Protein 2RCI (pdb70)

Secondary structure (DSSP, 8-state):
--SEEEEES-GGGHHHHHHHHHHHGGGB-TTT--B-HHHHHHHHHH-TTEEEEEEEEEEEEEEEEEHHHHHHHHHHHHHHHH-S----HHHHHHHHHHHHHHHSSTGGGTT-TTEEEEEE-SS-EEEEEEEEEEE-SGGGTTEEEEEEEEEEEEESS-HHHHTT--TT-EEEEEEEEEEEEEEEE---

Radius of gyration: 16.28 Å; Cα contacts (8 Å, |Δi|>4): 386; chains: 1; bounding box: 43×30×39 Å

B-factor: mean 21.85, std 5.48, range [13.13, 79.17]

Solvent-accessible surface area: 8653 Å² total; per-residue (Å²): 112,32,3,30,58,34,83,58,29,76,110,124,38,75,72,1,0,83,101,0,3,94,50,0,47,41,1,20,50,114,160,75,56,25,2,64,32,124,96,0,57,112,24,6,130,64,26,88,116,38,32,66,50,17,67,28,68,102,57,28,6,105,82,88,9,58,0,30,75,0,12,65,74,0,56,90,38,0,102,87,8,0,45,45,116,7,117,20,84,103,1,19,105,34,0,45,60,8,0,29,42,0,0,7,84,0,75,95,17,37,132,73,91,48,10,24,50,88,66,80,40,90,106,64,0,11,1,12,1,0,0,1,1,1,0,9,17,137,45,5,47,87,85,0,0,0,1,0,0,1,0,50,2,36,0,80,28,54,40,107,115,0,18,133,15,70,69,152,59,67,9,116,0,72,0,71,1,29,0,0,0,1,19,7,35,34,51,154

Structure (mmCIF, N/CA/C/O backbone):
data_2RCI
#
_entry.id   2RCI
#
_cell.length_a   83.481
_cell.length_b   43.259
_cell.length_c   55.650
_cell.angle_alpha   90.00
_cell.angle_beta   112.44
_cell.angle_gamma   90.00
#
_symmetry.space_group_name_H-M   'C 1 2 1'
#
loop_
_entity.id
_entity.type
_entity.pdbx_description
1 polymer 'Type-2Ba cytolytic delta-endotoxin'
2 water water
#
loop_
_atom_site.group_PDB
_atom_site.id
_atom_site.type_symbol
_atom_site.label_atom_id
_atom_site.label_alt_id
_atom_site.label_comp_id
_atom_site.label_asym_id
_atom_site.label_entity_id
_atom_site.label_seq_id
_atom_site.pdbx_PDB_ins_code
_atom_site.Cartn_x
_atom_site.Cartn_y
_atom_site.Cartn_z
_atom_site.occupancy
_atom_site.B_iso_or_equiv
_atom_site.auth_seq_id
_atom_site.auth_comp_id
_atom_site.auth_asym_id
_atom_site.auth_atom_id
_atom_site.pdbx_PDB_model_num
ATOM 1 N N . THR A 1 8 ? 12.570 23.267 12.343 1.00 35.82 41 THR A N 1
ATOM 2 C CA . THR A 1 8 ? 13.375 24.380 12.942 1.00 35.30 41 THR A CA 1
ATOM 3 C C . THR A 1 8 ? 14.567 24.768 12.035 1.00 33.35 41 THR A C 1
ATOM 4 O O . THR A 1 8 ? 15.562 24.039 11.958 1.00 33.93 41 THR A O 1
ATOM 8 N N . ASN A 1 9 ? 14.488 25.905 11.351 1.00 30.05 42 ASN A N 1
ATOM 9 C CA . ASN A 1 9 ? 15.602 26.263 10.480 1.00 27.59 42 ASN A CA 1
ATOM 10 C C . ASN A 1 9 ? 16.560 27.308 11.086 1.00 25.31 42 ASN A C 1
ATOM 11 O O . ASN A 1 9 ? 17.436 27.828 10.398 1.00 24.94 42 ASN A O 1
ATOM 16 N N . PHE A 1 10 ? 16.377 27.600 12.371 1.00 22.79 43 PHE A N 1
ATOM 17 C CA . PHE A 1 10 ? 17.190 28.593 13.081 1.00 21.47 43 PHE A CA 1
ATOM 18 C C . PHE A 1 10 ? 17.996 27.876 14.160 1.00 20.55 43 PHE A C 1
ATOM 19 O O . PHE A 1 10 ? 17.524 26.887 14.718 1.00 20.55 43 PHE A O 1
ATOM 27 N N . ASN A 1 11 ? 19.193 28.386 14.458 1.00 19.29 44 ASN A N 1
ATOM 28 C CA . ASN A 1 11 ? 19.893 28.013 15.687 1.00 19.31 44 ASN A CA 1
ATOM 29 C C . ASN A 1 11 ? 19.250 28.865 16.787 1.00 19.23 44 ASN A C 1
ATOM 30 O O . ASN A 1 11 ? 19.440 30.075 16.838 1.00 19.38 44 ASN A O 1
ATOM 35 N N . GLU A 1 12 ? 18.456 28.225 17.634 1.00 20.25 45 GLU A N 1
ATOM 36 C CA . GLU A 1 12 ? 17.647 28.977 18.596 1.00 21.70 45 GLU A CA 1
ATOM 37 C C . GLU A 1 12 ? 18.401 29.188 19.893 1.00 22.49 45 GLU A C 1
ATOM 38 O O . GLU A 1 12 ? 18.960 28.246 20.474 1.00 22.23 45 GLU A O 1
ATOM 44 N N . ILE A 1 13 ? 18.404 30.430 20.369 1.00 22.49 46 ILE A N 1
ATOM 45 C CA . ILE A 1 13 ? 19.112 30.767 21.599 1.00 23.50 46 ILE A CA 1
ATOM 46 C C . ILE A 1 13 ? 18.140 31.540 22.501 1.00 23.13 46 ILE A C 1
ATOM 47 O O . ILE A 1 13 ? 17.742 32.679 22.197 1.00 22.37 46 ILE A O 1
ATOM 52 N N . PHE A 1 14 ? 17.750 30.894 23.595 1.00 22.21 47 PHE A N 1
ATOM 53 C CA . PHE A 1 14 ? 16.748 31.437 24.485 1.00 22.35 47 PHE A CA 1
ATOM 54 C C . PHE A 1 14 ? 17.526 32.073 25.624 1.00 22.41 47 PHE A C 1
ATOM 55 O O . PHE A 1 14 ? 18.383 31.419 26.252 1.00 23.75 47 PHE A O 1
ATOM 63 N N . TYR A 1 15 ? 17.316 33.363 25.826 1.00 19.93 48 TYR A N 1
ATOM 64 C CA . TYR A 1 15 ? 17.801 34.022 27.020 1.00 19.29 48 TYR A CA 1
ATOM 65 C C . TYR A 1 15 ? 16.573 34.641 27.695 1.00 18.89 48 TYR A C 1
ATOM 66 O O . TYR A 1 15 ? 16.325 35.839 27.602 1.00 19.00 48 TYR A O 1
ATOM 75 N N . VAL A 1 16 ? 15.782 33.785 28.351 1.00 18.91 49 VAL A N 1
ATOM 76 C CA . VAL A 1 16 ? 14.516 34.208 28.981 1.00 18.79 49 VAL A CA 1
ATOM 77 C C . VAL A 1 16 ? 14.338 33.472 30.322 1.00 19.99 49 VAL A C 1
ATOM 78 O O . VAL A 1 16 ? 14.926 32.396 30.530 1.00 20.53 49 VAL A O 1
ATOM 82 N N . GLU A 1 17 ? 13.531 34.043 31.215 1.00 21.08 50 GLU A N 1
ATOM 83 C CA . GLU A 1 17 ? 13.097 33.336 32.427 1.00 22.95 50 GLU A CA 1
ATOM 84 C C . GLU A 1 17 ? 12.175 32.170 32.050 1.00 23.01 50 GLU A C 1
ATOM 85 O O . GLU A 1 17 ? 11.428 32.262 31.091 1.00 22.36 50 GLU A O 1
ATOM 91 N N . PRO A 1 18 ? 12.215 31.062 32.823 1.00 24.03 51 PRO A N 1
ATOM 92 C CA . PRO A 1 18 ? 11.426 29.870 32.481 1.00 24.21 51 PRO A CA 1
ATOM 93 C C . PRO A 1 18 ? 9.928 30.162 32.331 1.00 24.14 51 PRO A C 1
ATOM 94 O O . PRO A 1 18 ? 9.276 29.560 31.488 1.00 24.22 51 PRO A O 1
ATOM 98 N N . GLN A 1 19 ? 9.409 31.094 33.132 1.00 24.23 52 GLN A N 1
ATOM 99 C CA . GLN A 1 19 ? 7.974 31.431 33.121 1.00 25.24 52 GLN A CA 1
ATOM 100 C C . GLN A 1 19 ? 7.534 32.061 31.802 1.00 25.18 52 GLN A C 1
ATOM 101 O O . GLN A 1 19 ? 6.327 32.131 31.501 1.00 24.58 52 GLN A O 1
ATOM 107 N N . TYR A 1 20 ? 8.518 32.508 31.015 1.00 23.61 53 TYR A N 1
ATOM 108 C CA . TYR A 1 20 ? 8.256 33.141 29.744 1.00 24.14 53 TYR A CA 1
ATOM 109 C C . TYR A 1 20 ? 8.671 32.284 28.556 1.00 23.90 53 TYR A C 1
ATOM 110 O O . TYR A 1 20 ? 8.574 32.749 27.427 1.00 23.96 53 TYR A O 1
ATOM 119 N N . ILE A 1 21 ? 9.113 31.046 28.811 1.00 24.07 54 ILE A N 1
ATOM 120 C CA . ILE A 1 21 ? 9.482 30.113 27.730 1.00 24.23 54 ILE A CA 1
ATOM 121 C C . ILE A 1 21 ? 8.333 29.896 26.719 1.00 23.63 54 ILE A C 1
ATOM 122 O O . ILE A 1 21 ? 8.580 29.811 25.511 1.00 22.93 54 ILE A O 1
ATOM 127 N N . ALA A 1 22 ? 7.091 29.807 27.211 1.00 22.93 55 ALA A N 1
ATOM 128 C CA . ALA A 1 22 ? 5.913 29.630 26.333 1.00 22.86 55 ALA A CA 1
ATOM 129 C C . ALA A 1 22 ? 5.895 30.692 25.225 1.00 21.53 55 ALA A C 1
ATOM 130 O O . ALA A 1 22 ? 5.749 30.375 24.048 1.00 22.49 55 ALA A O 1
ATOM 132 N N . GLN A 1 23 ? 6.020 31.955 25.624 1.00 20.64 56 GLN A N 1
ATOM 133 C CA . GLN A 1 23 ? 5.976 33.087 24.689 1.00 19.80 56 GLN A CA 1
ATOM 134 C C . GLN A 1 23 ? 7.127 33.029 23.678 1.00 19.51 56 GLN A C 1
ATOM 135 O O . GLN A 1 23 ? 6.949 33.262 22.474 1.00 18.30 56 GLN A O 1
ATOM 141 N N . ALA A 1 24 ? 8.317 32.724 24.179 1.00 20.16 57 ALA A N 1
ATOM 142 C CA . ALA A 1 24 ? 9.486 32.509 23.307 1.00 20.88 57 ALA A CA 1
ATOM 143 C C . ALA A 1 24 ? 9.265 31.409 22.256 1.00 20.98 57 ALA A C 1
ATOM 144 O O . ALA A 1 24 ? 9.617 31.575 21.090 1.00 21.29 57 ALA A O 1
ATOM 146 N N . ILE A 1 25 ? 8.659 30.295 22.669 1.00 19.56 58 ILE A N 1
ATOM 147 C CA . ILE A 1 25 ? 8.383 29.196 21.759 1.00 19.87 58 ILE A CA 1
ATOM 148 C C . ILE A 1 25 ? 7.394 29.647 20.687 1.00 19.15 58 ILE A C 1
ATOM 149 O O . ILE A 1 25 ? 7.593 29.362 19.500 1.00 18.49 58 ILE A O 1
ATOM 154 N N . ARG A 1 26 ? 6.342 30.353 21.112 1.00 19.83 59 ARG A N 1
ATOM 155 C CA . ARG A 1 26 ? 5.289 30.805 20.197 1.00 20.20 59 ARG A CA 1
ATOM 156 C C . ARG A 1 26 ? 5.909 31.695 19.103 1.00 20.28 59 ARG A C 1
ATOM 157 O O . ARG A 1 26 ? 5.705 31.466 17.892 1.00 19.86 59 ARG A O 1
ATOM 165 N N . LEU A 1 27 ? 6.689 32.685 19.554 1.00 19.96 60 LEU A N 1
ATOM 166 C CA . LEU A 1 27 ? 7.281 33.687 18.649 1.00 20.73 60 LEU A CA 1
ATOM 167 C C . LEU A 1 27 ? 8.347 33.094 17.725 1.00 20.87 60 LEU A C 1
ATOM 168 O O . LEU A 1 27 ? 8.414 33.435 16.562 1.00 21.42 60 LEU A O 1
ATOM 173 N N . THR A 1 28 ? 9.162 32.187 18.251 1.00 21.32 61 THR A N 1
ATOM 174 C CA . THR A 1 28 ? 10.126 31.438 17.446 1.00 22.06 61 THR A CA 1
ATOM 175 C C . THR A 1 28 ? 9.383 30.620 16.377 1.00 22.54 61 THR A C 1
ATOM 176 O O . THR A 1 28 ? 9.743 30.656 15.201 1.00 22.80 61 THR A O 1
ATOM 180 N N . ASN A 1 29 ? 8.321 29.909 16.779 1.00 23.04 62 ASN A N 1
ATOM 181 C CA . ASN A 1 29 ? 7.482 29.17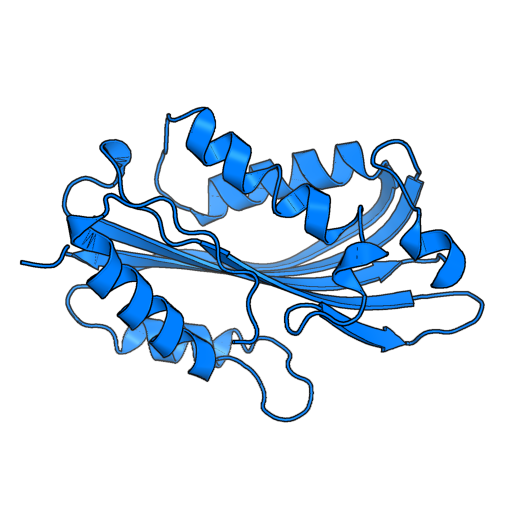9 15.814 1.00 23.58 62 ASN A CA 1
ATOM 182 C C . ASN A 1 29 ? 6.937 30.076 14.701 1.00 23.41 62 ASN A C 1
ATOM 183 O O . ASN A 1 29 ? 6.913 29.686 13.534 1.00 23.82 62 ASN A O 1
ATOM 188 N N . THR A 1 30 ? 6.515 31.278 15.079 1.00 23.45 63 THR A N 1
ATOM 189 C CA . THR A 1 30 ? 5.884 32.226 14.155 1.00 23.70 63 THR A CA 1
ATOM 190 C C . THR A 1 30 ? 6.867 32.647 13.054 1.00 22.65 63 THR A C 1
ATOM 191 O O . THR A 1 30 ? 6.501 32.728 11.881 1.00 22.16 63 THR A O 1
ATOM 195 N N . PHE A 1 31 ? 8.122 32.871 13.439 1.00 22.10 64 PHE A N 1
ATOM 196 C CA . PHE A 1 31 ? 9.157 33.234 12.471 1.00 22.82 64 PHE A CA 1
ATOM 197 C C . PHE A 1 31 ? 9.683 32.146 11.547 1.00 23.00 64 PHE A C 1
ATOM 198 O O . PHE A 1 31 ? 10.358 32.460 10.569 1.00 23.11 64 PHE A O 1
ATOM 206 N N . GLN A 1 32 ? 9.364 30.882 11.823 1.00 23.78 65 GLN A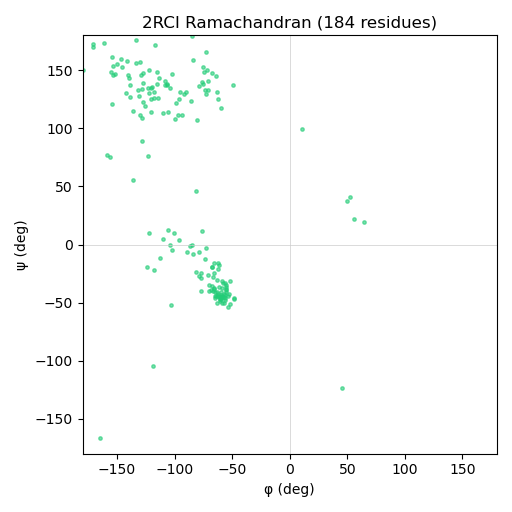 N 1
ATOM 207 C CA . GLN A 1 32 ? 9.590 29.810 10.832 1.00 24.35 65 GLN A CA 1
ATOM 208 C C . GLN A 1 32 ? 8.965 30.165 9.474 1.00 24.63 65 GLN A C 1
ATOM 209 O O . GLN A 1 32 ? 9.499 29.800 8.416 1.00 24.42 65 GLN A O 1
ATOM 215 N N . GLY A 1 33 ? 7.860 30.909 9.521 1.00 23.77 66 GLY A N 1
ATOM 216 C CA . GLY A 1 33 ? 7.144 31.367 8.322 1.00 24.31 66 GLY A CA 1
ATOM 217 C C . GLY A 1 33 ? 7.947 32.263 7.383 1.00 24.45 66 GLY A C 1
ATOM 218 O O . GLY A 1 33 ? 7.571 32.438 6.214 1.00 24.40 66 GLY A O 1
ATOM 219 N N . ALA A 1 34 ? 9.050 32.835 7.872 1.00 23.79 67 ALA A N 1
ATOM 220 C CA . ALA A 1 34 ? 9.923 33.658 7.007 1.00 23.79 67 ALA A CA 1
ATOM 221 C C . ALA A 1 34 ? 10.991 32.870 6.217 1.00 24.58 67 ALA A C 1
ATOM 222 O O . ALA A 1 34 ? 11.772 33.460 5.454 1.00 25.73 67 ALA A O 1
ATOM 224 N N . ILE A 1 35 ? 11.040 31.558 6.408 1.00 24.73 68 ILE A N 1
ATOM 225 C CA . ILE A 1 35 ? 12.011 30.689 5.706 1.00 25.77 68 ILE A CA 1
ATOM 226 C C . ILE A 1 35 ? 11.461 30.256 4.335 1.00 26.56 68 ILE A C 1
ATOM 227 O O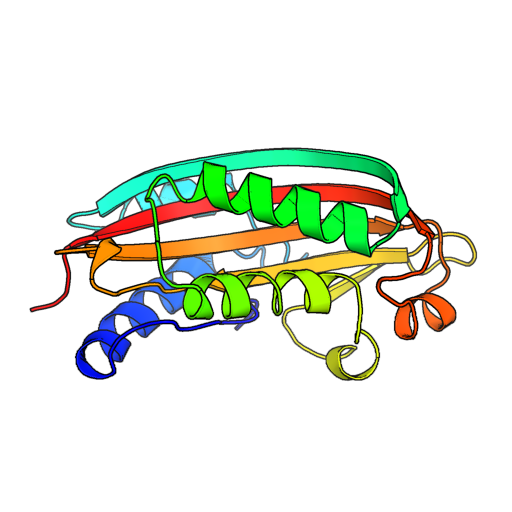 . ILE A 1 35 ? 10.356 29.708 4.260 1.00 25.89 68 ILE A O 1
ATOM 232 N N . ASP A 1 36 ? 12.206 30.532 3.257 1.00 27.78 69 ASP A N 1
ATOM 233 C CA . ASP A 1 36 ? 11.812 30.028 1.918 1.00 29.00 69 ASP A CA 1
ATOM 234 C C . ASP A 1 36 ? 11.835 28.496 1.915 1.00 29.70 69 ASP A C 1
ATOM 235 O O . ASP A 1 36 ? 12.822 27.882 2.344 1.00 29.18 69 ASP A O 1
ATOM 240 N N . PRO A 1 37 ? 10.754 27.859 1.416 1.00 30.70 70 PRO A N 1
ATOM 241 C CA . PRO A 1 37 ? 10.664 26.389 1.515 1.00 31.32 70 PRO A CA 1
ATOM 242 C C . PRO A 1 37 ? 11.699 25.641 0.668 1.00 31.17 70 PRO A C 1
ATOM 243 O O . PRO A 1 37 ? 11.984 24.457 0.938 1.00 32.37 70 PRO A O 1
ATOM 247 N N . LEU A 1 38 ? 12.275 26.314 -0.323 1.00 30.21 71 LEU A N 1
ATOM 248 C CA . LEU A 1 38 ? 13.200 25.652 -1.240 1.00 29.24 71 LEU A CA 1
ATOM 249 C C . LEU A 1 38 ? 14.667 25.962 -0.981 1.00 29.73 71 LEU A C 1
ATOM 250 O O . LEU A 1 38 ? 15.481 25.041 -0.909 1.00 30.06 71 LEU A O 1
ATOM 255 N N . THR A 1 39 ? 15.005 27.250 -0.909 1.00 28.86 72 THR A N 1
ATOM 256 C CA . THR A 1 39 ? 16.401 27.671 -0.694 1.00 28.80 72 THR A CA 1
ATOM 257 C C . THR A 1 39 ? 16.747 27.584 0.779 1.00 28.70 72 THR A C 1
ATOM 258 O O . THR A 1 39 ? 17.936 27.484 1.149 1.00 28.14 72 THR A O 1
ATOM 262 N N . LEU A 1 40 ? 15.697 27.653 1.610 1.00 28.33 73 LEU A N 1
ATOM 263 C CA . LEU A 1 40 ? 15.823 27.742 3.071 1.00 27.90 73 LEU A CA 1
ATOM 264 C C . LEU A 1 40 ? 16.496 29.027 3.499 1.00 27.56 73 LEU A C 1
ATOM 265 O O . LEU A 1 40 ? 17.003 29.126 4.619 1.00 27.39 73 LEU A O 1
ATOM 270 N N . ASN A 1 41 ? 16.508 30.015 2.607 1.00 27.42 74 ASN A N 1
ATOM 271 C CA . ASN A 1 41 ? 16.960 31.340 2.988 1.00 26.94 74 ASN A CA 1
ATOM 272 C C . ASN A 1 41 ? 15.888 31.995 3.876 1.00 26.40 74 ASN A C 1
ATOM 273 O O . ASN A 1 41 ? 14.750 31.522 3.957 1.00 24.85 74 ASN A O 1
ATOM 278 N N . PHE A 1 42 ? 16.289 33.074 4.546 1.00 25.08 75 PHE A N 1
ATOM 279 C CA . PHE A 1 42 ? 15.405 33.909 5.351 1.00 24.25 75 PHE A CA 1
ATOM 280 C C . PHE A 1 42 ? 14.888 35.020 4.453 1.00 23.76 75 PHE A C 1
ATOM 281 O O . PHE A 1 42 ? 15.666 35.668 3.728 1.00 24.64 75 PHE A O 1
ATOM 289 N N . ASN A 1 43 ? 13.573 35.204 4.448 1.00 23.40 76 ASN A N 1
ATOM 290 C CA . ASN A 1 43 ? 12.947 36.235 3.647 1.00 22.61 76 ASN A CA 1
ATOM 291 C C . ASN A 1 43 ? 12.621 37.449 4.527 1.00 21.71 76 ASN A C 1
ATOM 292 O O . ASN A 1 43 ? 11.724 37.397 5.386 1.00 21.55 76 ASN A O 1
ATOM 297 N N . PHE A 1 44 ? 13.374 38.521 4.327 1.00 21.45 77 PHE A N 1
ATOM 298 C CA . PHE A 1 44 ? 13.225 39.772 5.105 1.00 20.90 77 PHE A CA 1
ATOM 299 C C . PHE A 1 44 ? 11.823 40.370 4.995 1.00 20.62 77 PHE A C 1
ATOM 300 O O . PHE A 1 44 ? 11.211 40.801 6.002 1.00 19.14 77 PHE A O 1
ATOM 308 N N . GLU A 1 45 ? 11.316 40.413 3.761 1.00 20.08 78 GLU A N 1
ATOM 309 C CA . GLU A 1 45 ? 10.009 40.993 3.501 1.00 20.97 78 GLU A CA 1
ATOM 310 C C . GLU A 1 45 ? 8.959 40.205 4.278 1.00 19.99 78 GLU A C 1
ATOM 311 O O . GLU A 1 45 ? 8.097 40.783 4.919 1.00 20.34 78 GLU A O 1
ATOM 317 N N . LYS A 1 46 ? 9.040 38.878 4.197 1.00 20.68 79 LYS A N 1
ATOM 318 C CA . LYS A 1 46 ? 8.092 38.026 4.934 1.00 21.45 79 LYS A CA 1
ATOM 319 C C . LYS A 1 46 ? 8.235 38.169 6.453 1.00 20.49 79 LYS A C 1
ATOM 320 O O . LYS A 1 46 ? 7.229 38.188 7.186 1.00 21.12 79 LYS A O 1
ATOM 326 N N . ALA A 1 47 ? 9.476 38.241 6.936 1.00 19.57 80 ALA A N 1
ATOM 327 C CA . ALA A 1 47 ? 9.706 38.448 8.368 1.00 18.77 80 ALA A CA 1
ATOM 328 C C . ALA A 1 47 ? 9.077 39.760 8.839 1.00 18.90 80 ALA A C 1
ATOM 329 O O . ALA A 1 47 ? 8.459 39.816 9.891 1.00 18.15 80 ALA A O 1
ATOM 331 N N . LEU A 1 48 ? 9.199 40.817 8.037 1.00 19.74 81 LEU A N 1
ATOM 332 C CA . LEU A 1 48 ? 8.523 42.068 8.355 1.00 19.91 81 LEU A CA 1
ATOM 333 C C . LEU A 1 48 ? 6.991 41.971 8.301 1.00 20.51 81 LEU A C 1
ATOM 334 O O . LEU A 1 48 ? 6.306 42.566 9.119 1.00 20.67 81 LEU A O 1
ATOM 339 N N . GLN A 1 49 ? 6.456 41.220 7.349 1.00 21.97 82 GLN A N 1
ATOM 340 C CA . GLN A 1 49 ? 4.999 40.983 7.321 1.00 23.67 82 GLN A CA 1
ATOM 341 C C . GLN A 1 49 ? 4.567 40.287 8.620 1.00 22.79 82 GLN A C 1
ATOM 342 O O . GLN A 1 49 ? 3.586 40.672 9.250 1.00 23.04 82 GLN A O 1
ATOM 348 N N . ILE A 1 50 ? 5.322 39.276 9.025 1.00 22.06 83 ILE A N 1
ATOM 349 C CA . ILE A 1 50 ? 5.021 38.525 10.247 1.00 22.25 83 ILE A CA 1
ATOM 350 C C . ILE A 1 50 ? 5.061 39.444 11.484 1.00 22.74 83 ILE A C 1
ATOM 351 O O . ILE A 1 50 ? 4.120 39.459 12.284 1.00 23.20 83 ILE A O 1
ATOM 356 N N . ALA A 1 51 ? 6.131 40.226 11.607 1.00 22.53 84 ALA A N 1
ATOM 357 C CA . ALA A 1 51 ? 6.256 41.218 12.671 1.00 23.70 84 ALA A CA 1
ATOM 358 C C . ALA A 1 51 ? 5.043 42.171 12.707 1.00 23.97 84 ALA A C 1
ATOM 359 O O . ALA A 1 51 ? 4.489 42.432 13.779 1.00 24.05 84 ALA A O 1
ATOM 361 N N . ASN A 1 52 ? 4.617 42.639 11.531 1.00 23.93 85 ASN A N 1
ATOM 362 C CA . ASN A 1 52 ? 3.445 43.505 11.387 1.00 23.67 85 ASN A CA 1
ATOM 363 C C . ASN A 1 52 ? 2.159 42.882 11.904 1.00 24.53 85 ASN A C 1
ATOM 364 O O . ASN A 1 52 ? 1.243 43.603 12.351 1.00 25.49 85 ASN A O 1
ATOM 369 N N . GLY A 1 53 ? 2.056 41.560 11.813 1.00 23.36 86 GLY A N 1
ATOM 370 C CA . GLY A 1 53 ? 0.829 40.882 12.241 1.00 23.08 86 GLY A CA 1
ATOM 371 C C . GLY A 1 53 ? 0.771 40.588 13.726 1.00 22.97 86 GLY A C 1
ATOM 372 O O . GLY A 1 53 ? -0.278 40.148 14.236 1.00 22.84 86 GLY A O 1
ATOM 373 N N . LEU A 1 54 ? 1.874 40.809 14.439 1.00 22.09 87 LEU A N 1
ATOM 374 C CA . LEU A 1 54 ? 1.910 40.410 15.848 1.00 22.51 87 LEU A CA 1
ATOM 375 C C . LEU A 1 54 ? 1.180 41.402 16.742 1.00 22.26 87 LEU A C 1
ATOM 376 O O . LEU A 1 54 ? 1.363 42.611 16.582 1.00 20.99 87 LEU A O 1
ATOM 381 N N . PRO A 1 55 ? 0.363 40.896 17.697 1.00 22.14 88 PRO A N 1
ATOM 382 C CA . PRO A 1 55 ? -0.315 41.811 18.617 1.00 22.09 88 PRO A CA 1
ATOM 383 C C . PRO A 1 55 ? 0.637 42.444 19.629 1.00 22.13 88 PRO A C 1
ATOM 384 O O . PRO A 1 55 ? 1.654 41.823 20.002 1.00 21.70 88 PRO A O 1
ATOM 388 N N . ASN A 1 56 ? 0.317 43.659 20.076 1.00 21.29 89 ASN A N 1
ATOM 389 C CA . ASN A 1 56 ? 1.076 44.300 21.159 1.00 21.78 89 ASN A CA 1
ATOM 390 C C . ASN A 1 56 ? 2.591 44.309 20.881 1.00 21.17 89 ASN A C 1
ATOM 391 O O . ASN A 1 56 ? 3.386 44.038 21.772 1.00 20.16 89 ASN A O 1
ATOM 396 N N . ALA A 1 57 ? 2.966 44.580 19.636 1.00 20.58 90 ALA A N 1
ATOM 397 C CA . ALA A 1 57 ? 4.345 44.397 19.218 1.00 21.15 90 ALA A CA 1
ATOM 398 C C . ALA A 1 57 ? 4.857 45.592 18.424 1.00 21.61 90 ALA A C 1
ATOM 399 O O . ALA A 1 57 ? 4.063 46.336 17.835 1.00 22.67 90 ALA A O 1
ATOM 401 N N . GLY A 1 58 ? 6.174 45.776 18.409 1.00 20.55 91 GLY A N 1
ATOM 402 C CA . GLY A 1 58 ? 6.784 46.797 17.558 1.00 20.17 91 GLY A CA 1
ATOM 403 C C . GLY A 1 58 ? 8.182 46.385 17.138 1.00 19.68 91 GLY A C 1
ATOM 404 O O . GLY A 1 58 ? 8.861 45.637 17.856 1.00 19.45 91 GLY A O 1
ATOM 405 N N . VAL A 1 59 ? 8.635 46.933 16.014 1.00 18.11 92 VAL A N 1
ATOM 406 C CA . VAL A 1 59 ? 9.965 46.621 15.507 1.00 17.28 92 VAL A CA 1
ATOM 407 C C . VAL A 1 59 ? 10.922 47.709 15.984 1.00 17.79 92 VAL A C 1
ATOM 408 O O . VAL A 1 59 ? 10.692 48.899 15.742 1.00 17.27 92 VAL A O 1
ATOM 412 N N . THR A 1 60 ? 11.989 47.296 16.656 1.00 17.32 93 THR A N 1
ATOM 413 C CA . THR A 1 60 ? 12.977 48.226 17.224 1.00 18.05 93 THR A CA 1
ATOM 414 C C . THR A 1 60 ? 14.289 48.356 16.425 1.00 19.09 93 THR A C 1
ATOM 415 O O . THR A 1 60 ? 15.192 49.146 16.789 1.00 19.42 93 THR A O 1
ATOM 419 N N . GLY A 1 61 ? 14.416 47.557 15.376 1.00 18.48 94 GLY A N 1
ATOM 420 C CA . GLY A 1 61 ? 15.598 47.624 14.535 1.00 18.22 94 GLY A CA 1
ATOM 421 C C . GLY A 1 61 ? 15.538 46.644 13.387 1.00 18.18 94 GLY A C 1
ATOM 422 O O . GLY A 1 61 ? 14.917 45.582 13.497 1.00 18.31 94 GLY A O 1
ATOM 423 N N . THR A 1 62 ? 16.185 47.002 12.274 1.00 18.31 95 THR A N 1
ATOM 424 C CA . THR A 1 62 ? 16.279 46.113 11.131 1.00 18.47 95 THR A CA 1
ATOM 425 C C . THR A 1 62 ? 17.610 46.342 10.435 1.00 19.20 95 THR A C 1
ATOM 426 O O . THR A 1 62 ? 18.246 47.396 10.607 1.00 19.15 95 THR A O 1
ATOM 430 N N . ILE A 1 63 ? 18.010 45.337 9.659 1.00 18.70 96 ILE A N 1
ATOM 431 C CA . ILE A 1 63 ? 19.111 45.454 8.700 1.00 19.05 96 ILE A CA 1
ATOM 432 C C . ILE A 1 63 ? 18.860 44.476 7.552 1.00 18.20 96 ILE A C 1
ATOM 433 O O . ILE A 1 63 ? 18.312 43.400 7.742 1.00 19.03 96 ILE A O 1
ATOM 438 N N . ASN A 1 64 ? 19.274 44.865 6.348 1.00 18.10 97 ASN A N 1
ATOM 439 C CA . ASN A 1 64 ? 19.097 44.036 5.171 1.00 18.28 97 ASN A CA 1
ATOM 440 C C . ASN A 1 64 ? 20.115 44.523 4.156 1.00 18.65 97 ASN A C 1
ATOM 441 O O . ASN A 1 64 ? 19.776 45.248 3.220 1.00 18.30 97 ASN A O 1
ATOM 446 N N . GLN A 1 65 ? 21.370 44.126 4.358 1.00 19.13 98 GLN A N 1
ATOM 447 C CA . GLN A 1 65 ? 22.449 44.564 3.475 1.00 19.14 98 GLN A CA 1
ATOM 448 C C . GLN A 1 65 ? 23.732 43.819 3.755 1.00 19.46 98 GLN A C 1
ATOM 449 O O . GLN A 1 65 ? 23.867 43.141 4.776 1.00 18.10 98 GLN A O 1
ATOM 455 N N . SER A 1 66 ? 24.704 44.009 2.860 1.00 19.01 99 SER A N 1
ATOM 456 C CA . SER A 1 66 ? 26.038 43.455 3.070 1.00 18.65 99 SER A CA 1
ATOM 457 C C . SER A 1 66 ? 26.739 44.205 4.202 1.00 18.53 99 SER A C 1
ATOM 458 O O . SER A 1 66 ? 26.623 45.431 4.332 1.00 17.84 99 SER A O 1
ATOM 461 N N . VAL A 1 67 ? 27.463 43.458 5.031 1.00 18.29 100 VAL A N 1
ATOM 462 C CA . VAL A 1 67 ? 28.079 44.038 6.207 1.00 18.20 100 VAL A CA 1
ATOM 463 C C . VAL A 1 67 ? 29.577 43.802 6.245 1.00 18.87 100 VAL A C 1
ATOM 464 O O . VAL A 1 67 ? 30.300 44.511 6.946 1.00 18.78 100 VAL A O 1
ATOM 468 N N . ILE A 1 68 ? 30.039 42.812 5.482 1.00 19.02 101 ILE A N 1
ATOM 469 C CA . ILE A 1 68 ? 31.477 42.580 5.295 1.00 19.79 101 ILE A CA 1
ATOM 470 C C . ILE A 1 68 ? 31.713 42.245 3.833 1.00 20.85 101 ILE A C 1
ATOM 471 O O . ILE A 1 68 ? 30.960 41.448 3.254 1.00 20.39 101 ILE A O 1
ATOM 476 N N . HIS A 1 69 ? 32.771 42.818 3.261 1.00 21.55 102 HIS A N 1
ATOM 477 C CA . HIS A 1 69 ? 33.218 42.435 1.920 1.00 22.42 102 HIS A CA 1
ATOM 478 C C . HIS A 1 69 ? 34.681 42.752 1.747 1.00 21.89 102 HIS A C 1
ATOM 479 O O . HIS A 1 69 ? 35.050 43.749 1.087 1.00 21.15 102 HIS A O 1
ATOM 486 N N . GLN A 1 70 ? 35.517 41.915 2.362 1.00 19.94 103 GLN A N 1
ATOM 487 C CA . GLN A 1 70 ? 36.955 42.141 2.361 1.00 20.64 103 GLN A CA 1
ATOM 488 C C . GLN A 1 70 ? 37.698 40.955 2.926 1.00 20.11 103 GLN A C 1
ATOM 489 O O . GLN A 1 70 ? 37.094 40.025 3.468 1.00 18.31 103 GLN A O 1
ATOM 495 N N . THR A 1 71 ? 39.027 41.022 2.818 1.00 19.40 104 THR A N 1
ATOM 496 C CA . THR A 1 71 ? 39.912 40.169 3.597 1.00 19.17 104 THR A CA 1
ATOM 497 C C . THR A 1 71 ? 39.859 40.685 5.034 1.00 18.60 104 THR A C 1
ATOM 498 O O . THR A 1 71 ? 39.955 41.902 5.302 1.00 17.72 104 THR A O 1
ATOM 502 N N . ILE A 1 72 ? 39.630 39.751 5.951 1.00 17.90 105 ILE A N 1
ATOM 503 C CA . ILE A 1 72 ? 39.440 40.100 7.361 1.00 17.94 105 ILE A CA 1
ATOM 504 C C . ILE A 1 72 ? 39.794 38.912 8.230 1.00 16.88 105 ILE A C 1
ATOM 505 O O . ILE A 1 72 ? 39.590 37.745 7.834 1.00 16.71 105 ILE A O 1
ATOM 510 N N . GLU A 1 73 ? 40.303 39.203 9.433 1.00 16.94 106 GLU A N 1
ATOM 511 C CA . GLU A 1 73 ? 40.472 38.148 10.400 1.00 15.72 106 GLU A CA 1
ATOM 512 C C . GLU A 1 73 ? 39.112 37.830 10.981 1.00 15.74 106 GLU A C 1
ATOM 513 O O . GLU A 1 73 ? 38.306 38.742 11.252 1.00 14.76 106 GLU A O 1
ATOM 519 N N . VAL A 1 74 ? 38.878 36.537 11.180 1.00 15.82 107 VAL A N 1
ATOM 520 C CA . VAL A 1 74 ? 37.573 36.059 11.641 1.00 15.72 107 VAL A CA 1
ATOM 521 C C . VAL A 1 74 ? 37.201 36.762 12.968 1.00 15.28 107 VAL A C 1
ATOM 522 O O . VAL A 1 74 ? 36.084 37.233 13.117 1.00 14.80 107 VAL A O 1
ATOM 526 N N . SER A 1 75 ? 38.124 36.816 13.939 1.00 14.84 108 SER A N 1
ATOM 527 C CA . SER A 1 75 ? 37.834 37.545 15.199 1.00 14.62 108 SER A CA 1
ATOM 528 C C . SER A 1 75 ? 37.361 38.991 15.016 1.00 14.57 108 SER A C 1
ATOM 529 O O . SER A 1 75 ? 36.443 39.442 15.691 1.00 13.80 108 SER A O 1
ATOM 532 N N . VAL A 1 76 ? 38.002 39.720 14.102 1.00 14.25 109 VAL A N 1
ATOM 533 C CA . VAL A 1 76 ? 37.666 41.132 13.826 1.00 14.75 109 VAL A CA 1
ATOM 534 C C . VAL A 1 76 ? 36.262 41.215 13.211 1.00 14.60 109 VAL A C 1
ATOM 535 O O . VAL A 1 76 ? 35.461 42.096 13.549 1.00 13.72 109 VAL A O 1
ATOM 539 N N . MET A 1 77 ? 35.963 40.266 12.329 1.00 15.05 110 MET A N 1
ATOM 540 C CA . MET A 1 77 ? 34.626 40.166 11.741 1.00 15.39 110 MET A CA 1
ATOM 541 C C . MET A 1 77 ? 33.548 39.938 12.802 1.00 15.27 110 MET A C 1
ATOM 542 O O . MET A 1 77 ? 32.496 40.590 12.786 1.00 15.03 110 MET A O 1
ATOM 547 N N . ILE A 1 78 ? 33.828 39.017 13.720 1.00 15.18 111 ILE A N 1
ATOM 548 C CA . ILE A 1 78 ? 32.913 38.690 14.830 1.00 15.33 111 ILE A CA 1
ATOM 549 C C . ILE A 1 78 ? 32.647 39.930 15.685 1.00 14.73 111 ILE A C 1
ATOM 550 O O . ILE A 1 78 ? 31.491 40.182 16.059 1.00 13.96 111 ILE A O 1
ATOM 555 N N . SER A 1 79 ? 33.710 40.671 16.016 1.00 15.42 112 SER A N 1
ATOM 556 C CA . SER A 1 79 ? 33.588 41.929 16.792 1.00 15.37 112 SER A CA 1
ATOM 557 C C . SER A 1 79 ? 32.713 42.966 16.074 1.00 16.13 112 SER A C 1
ATOM 558 O O . SER A 1 79 ? 31.864 43.616 16.708 1.00 14.38 112 SER A O 1
ATOM 561 N N . GLN A 1 80 ? 32.956 43.132 14.769 1.00 15.74 113 GLN A N 1
ATOM 562 C CA . GLN A 1 80 ? 32.126 44.006 13.945 1.00 16.61 113 GLN A CA 1
ATOM 563 C C . GLN A 1 80 ? 30.658 43.600 13.975 1.00 15.91 113 GLN A C 1
ATOM 564 O O . GLN A 1 80 ? 29.788 44.456 14.163 1.00 14.99 113 GLN A O 1
ATOM 570 N N . ILE A 1 81 ? 30.387 42.306 13.840 1.00 15.15 114 ILE A N 1
ATOM 571 C CA . ILE A 1 81 ? 28.977 41.838 13.800 1.00 15.55 114 ILE A CA 1
ATOM 572 C C . ILE A 1 81 ? 28.313 41.990 15.179 1.00 15.98 114 ILE A C 1
ATOM 573 O O . ILE A 1 81 ? 27.146 42.337 15.259 1.00 15.69 114 ILE A O 1
ATOM 578 N N . LYS A 1 82 ? 29.078 41.795 16.260 1.00 15.61 115 LYS A N 1
ATOM 579 C CA . LYS A 1 82 ? 28.554 42.080 17.605 1.00 16.46 115 LYS A CA 1
ATOM 580 C C . LYS A 1 82 ? 28.067 43.531 17.704 1.00 15.79 115 LYS A C 1
ATOM 581 O O . LYS A 1 82 ? 27.000 43.810 18.244 1.00 15.53 115 LYS A O 1
ATOM 587 N N . GLU A 1 83 ? 28.848 44.456 17.166 1.00 15.26 116 GLU A N 1
ATOM 588 C CA . GLU A 1 83 ? 28.465 45.861 17.221 1.00 16.95 116 GLU A CA 1
ATOM 589 C C . GLU A 1 83 ? 27.227 46.125 16.362 1.00 16.67 116 GLU A C 1
ATOM 590 O O . GLU A 1 83 ? 26.369 46.925 16.738 1.00 17.04 116 GLU A O 1
ATOM 596 N N . ILE A 1 84 ? 27.127 45.425 15.236 1.00 16.17 117 ILE A N 1
ATOM 597 C CA . ILE A 1 84 ? 25.940 45.594 14.381 1.00 16.76 117 ILE A CA 1
ATOM 598 C C . ILE A 1 84 ? 24.690 45.092 15.135 1.00 16.67 117 ILE A C 1
ATOM 599 O O . ILE A 1 84 ? 23.653 45.772 15.155 1.00 17.53 117 ILE A O 1
ATOM 604 N N . ILE A 1 85 ? 24.817 43.932 15.776 1.00 16.30 118 ILE A N 1
ATOM 605 C CA . ILE A 1 85 ? 23.726 43.383 16.588 1.00 15.91 118 ILE A CA 1
ATOM 606 C C . ILE A 1 85 ? 23.325 44.343 17.713 1.00 17.22 118 ILE A C 1
ATOM 607 O O . ILE A 1 85 ? 22.130 44.566 17.947 1.00 16.61 118 ILE A O 1
ATOM 612 N N . ARG A 1 86 ? 24.312 44.917 18.412 1.00 17.62 119 ARG A N 1
ATOM 613 C CA . ARG A 1 86 ? 24.035 45.984 19.389 1.00 19.39 119 ARG A CA 1
ATOM 614 C C . ARG A 1 86 ? 23.104 47.081 18.796 1.00 19.76 119 ARG A C 1
ATOM 615 O O . ARG A 1 86 ? 22.090 47.459 19.411 1.00 19.00 119 ARG A O 1
ATOM 623 N N . SER A 1 87 ? 23.420 47.532 17.583 1.00 19.87 120 SER A N 1
ATOM 624 C CA . SER A 1 87 ? 22.605 48.545 16.901 1.00 21.23 120 SER A CA 1
ATOM 625 C C . SER A 1 87 ? 21.203 48.036 16.561 1.00 20.48 120 SER A C 1
ATOM 626 O O . SER A 1 87 ? 20.204 48.723 16.826 1.00 20.46 120 SER A O 1
ATOM 629 N N . VAL A 1 88 ? 21.122 46.826 16.020 1.00 18.61 121 VAL A N 1
ATOM 630 C CA . VAL A 1 88 ? 19.856 46.304 15.489 1.00 19.02 121 VAL A CA 1
ATOM 631 C C . VAL A 1 88 ? 18.864 45.982 16.614 1.00 18.22 121 VAL A C 1
ATOM 632 O O . VAL A 1 88 ? 17.655 45.999 16.412 1.00 18.34 121 VAL A O 1
ATOM 636 N N . LEU A 1 89 ? 19.397 45.682 17.799 1.00 18.65 122 LEU A N 1
ATOM 637 C CA . LEU A 1 89 ? 18.589 45.329 18.951 1.00 19.68 122 LEU A CA 1
ATOM 638 C C . LEU A 1 89 ? 17.659 46.465 19.349 1.00 20.56 122 LEU A C 1
ATOM 639 O O . LEU A 1 89 ? 16.514 46.220 19.750 1.00 19.91 122 LEU A O 1
ATOM 644 N N . GLY A 1 90 ? 18.154 47.701 19.215 1.00 22.22 123 GLY A N 1
ATOM 645 C CA . GLY A 1 90 ? 17.400 48.913 19.597 1.00 24.13 123 GLY A CA 1
ATOM 646 C C . GLY A 1 90 ? 16.921 48.933 21.043 1.00 25.37 123 GLY A C 1
ATOM 647 O O . GLY A 1 90 ? 15.945 49.617 21.370 1.00 27.67 123 GLY A O 1
ATOM 648 N N . LEU A 1 91 ? 17.585 48.140 21.883 1.00 25.54 124 LEU A N 1
ATOM 649 C CA . LEU A 1 91 ? 17.377 48.030 23.320 1.00 24.03 124 LEU A CA 1
ATOM 650 C C . LEU A 1 91 ? 18.788 47.912 23.852 1.00 23.12 124 LEU A C 1
ATOM 651 O O . LEU A 1 91 ? 19.629 47.305 23.201 1.00 22.77 124 LEU A O 1
ATOM 656 N N . VAL A 1 92 ? 19.037 48.461 25.032 1.00 21.61 125 VAL A N 1
ATOM 657 C CA . VAL A 1 92 ? 20.337 48.290 25.711 1.00 21.38 125 VAL A CA 1
ATOM 658 C C . VAL A 1 92 ? 20.249 47.158 26.739 1.00 20.94 125 VAL A C 1
ATOM 659 O O . VAL A 1 92 ? 19.535 47.274 27.755 1.00 20.21 125 VAL A O 1
ATOM 663 N N . ILE A 1 93 ? 20.952 46.059 26.463 1.00 19.18 126 ILE A N 1
ATOM 664 C CA . ILE A 1 93 ? 21.011 44.939 27.397 1.00 19.30 126 ILE A CA 1
ATOM 665 C C . ILE A 1 93 ? 22.395 44.967 28.058 1.00 18.73 126 ILE A C 1
ATOM 666 O O . ILE A 1 93 ? 23.422 44.780 27.392 1.00 18.54 126 ILE A O 1
ATOM 671 N N . ASN A 1 94 ? 22.401 45.222 29.355 1.00 17.69 127 ASN A N 1
ATOM 672 C CA . ASN A 1 94 ? 23.629 45.389 30.139 1.00 18.76 127 ASN A CA 1
ATOM 673 C C . ASN A 1 94 ? 24.340 44.061 30.472 1.00 18.18 127 ASN A C 1
ATOM 674 O O . ASN A 1 94 ? 25.561 44.052 30.678 1.00 18.88 127 ASN A O 1
ATOM 679 N N . SER A 1 95 ? 23.589 42.951 30.485 1.00 16.64 128 SER A N 1
ATOM 680 C CA . SER A 1 95 ? 24.082 41.631 30.898 1.00 16.67 128 SER A CA 1
ATOM 681 C C . SER A 1 95 ? 25.263 41.102 30.072 1.00 16.06 128 SER A C 1
ATOM 682 O O . SER A 1 95 ? 25.168 40.907 28.869 1.00 15.19 128 SER A O 1
ATOM 685 N N . ALA A 1 96 ? 26.387 40.917 30.755 1.00 15.72 129 ALA A N 1
ATOM 686 C CA . ALA A 1 96 ? 27.573 40.277 30.164 1.00 14.75 129 ALA A CA 1
ATOM 687 C C . ALA A 1 96 ? 27.258 38.869 29.665 1.00 14.77 129 ALA A C 1
ATOM 688 O O . ALA A 1 96 ? 27.755 38.438 28.625 1.00 14.61 129 ALA A O 1
ATOM 690 N N . ASN A 1 97 ? 26.412 38.144 30.394 1.00 14.60 130 ASN A N 1
ATOM 691 C CA . ASN A 1 97 ? 26.078 36.810 29.987 1.00 14.20 130 ASN A CA 1
ATOM 692 C C . ASN A 1 97 ? 25.207 36.818 28.719 1.00 14.10 130 ASN A C 1
ATOM 693 O O . ASN A 1 97 ? 25.382 35.951 27.873 1.00 14.09 130 ASN A O 1
ATOM 698 N N . PHE A 1 98 ? 24.264 37.751 28.629 1.00 14.24 131 PHE A N 1
ATOM 699 C CA . PHE A 1 98 ? 23.491 37.851 27.377 1.00 14.69 131 PHE A CA 1
ATOM 700 C C . PHE A 1 98 ? 24.461 38.063 26.212 1.00 14.95 131 PHE A C 1
ATOM 701 O O . PHE A 1 98 ? 24.413 37.355 25.185 1.00 14.66 131 PHE A O 1
ATOM 709 N N . TRP A 1 99 ? 25.352 39.036 26.373 1.00 14.65 132 TRP A N 1
ATOM 710 C CA . TRP A 1 99 ? 26.312 39.331 25.301 1.00 15.86 132 TRP A CA 1
ATOM 711 C C . TRP A 1 99 ? 27.265 38.131 25.027 1.00 15.79 132 TRP A C 1
ATOM 712 O O . TRP A 1 99 ? 27.695 37.936 23.887 1.00 14.64 132 TRP A O 1
ATOM 723 N N . ASN A 1 100 ? 27.570 37.332 26.064 1.00 15.45 133 ASN A N 1
ATOM 724 C CA . ASN A 1 100 ? 28.294 36.072 25.893 1.00 17.46 133 ASN A CA 1
ATOM 725 C C . ASN A 1 100 ? 27.555 35.089 24.964 1.00 17.22 133 ASN A C 1
ATOM 726 O O . ASN A 1 100 ? 28.176 34.466 24.068 1.00 16.77 133 ASN A O 1
ATOM 731 N N . SER A 1 101 ? 26.252 34.940 25.201 1.00 16.65 134 SER A N 1
ATOM 732 C CA . SER A 1 101 ? 25.364 34.143 24.349 1.00 17.62 134 SER A CA 1
ATOM 733 C C . SER A 1 101 ? 25.415 34.624 22.913 1.00 17.01 134 SER A C 1
ATOM 734 O O . SER A 1 101 ? 25.547 33.816 21.968 1.00 17.90 134 SER A O 1
ATOM 737 N N . VAL A 1 102 ? 25.348 35.937 22.739 1.00 16.17 135 VAL A N 1
ATOM 738 C CA . VAL A 1 102 ? 25.383 36.512 21.384 1.00 15.41 135 VAL A CA 1
ATOM 739 C C . VAL A 1 102 ? 26.723 36.202 20.702 1.00 15.06 135 VAL A C 1
ATOM 740 O O . VAL A 1 102 ? 26.760 35.702 19.569 1.00 15.40 135 VAL A O 1
ATOM 744 N N . VAL A 1 103 ? 27.825 36.48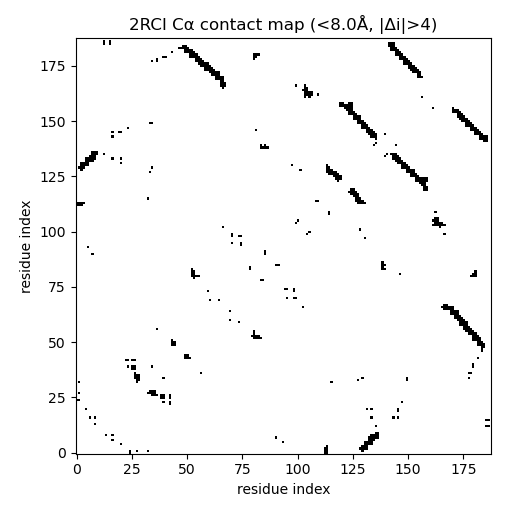2 21.394 1.00 13.87 136 VAL A N 1
ATOM 745 C CA . VAL A 1 103 ? 29.159 36.334 20.785 1.00 15.04 136 VAL A CA 1
ATOM 746 C C . VAL A 1 103 ? 29.478 34.873 20.479 1.00 14.99 136 VAL A C 1
ATOM 747 O O . VAL A 1 103 ? 30.082 34.575 19.441 1.00 15.24 136 VAL A O 1
ATOM 751 N N . SER A 1 104 ? 29.068 33.956 21.370 1.00 15.06 137 SER A N 1
ATOM 752 C CA A SER A 1 104 ? 29.226 32.520 21.105 0.50 15.80 137 SER A CA 1
ATOM 753 C CA B SER A 1 104 ? 29.246 32.523 21.099 0.50 15.57 137 SER A CA 1
ATOM 754 C C . SER A 1 104 ? 28.475 32.127 19.829 1.00 15.58 137 SER A C 1
ATOM 755 O O . SER A 1 104 ? 28.984 31.359 18.984 1.00 15.21 137 SER A O 1
ATOM 760 N N . ALA A 1 105 ? 27.250 32.613 19.707 1.00 15.53 138 ALA A N 1
ATOM 761 C CA . ALA A 1 105 ? 26.429 32.340 18.500 1.00 15.93 138 ALA A CA 1
ATOM 762 C C . ALA A 1 105 ? 27.066 32.917 17.230 1.00 16.79 138 ALA A C 1
ATOM 763 O O . ALA A 1 105 ? 27.103 32.220 16.209 1.00 17.25 138 ALA A O 1
ATOM 765 N N . ILE A 1 106 ? 27.572 34.156 17.281 1.00 15.71 139 ILE A N 1
ATOM 766 C CA . ILE A 1 106 ? 28.289 34.734 16.120 1.00 16.22 139 ILE A CA 1
ATOM 767 C C . ILE A 1 106 ? 29.558 33.912 15.797 1.00 15.84 139 ILE A C 1
ATOM 768 O O . ILE A 1 106 ? 29.842 33.628 14.632 1.00 16.40 139 ILE A O 1
ATOM 773 N N . THR A 1 107 ? 30.306 33.510 16.826 1.00 16.02 140 THR A N 1
ATOM 774 C CA . THR A 1 107 ? 31.515 32.697 16.630 1.00 15.69 140 THR A CA 1
ATOM 775 C C . THR A 1 107 ? 31.211 31.365 15.942 1.00 16.80 140 THR A C 1
ATOM 776 O O . THR A 1 107 ? 31.927 30.954 15.017 1.00 17.32 140 THR A O 1
ATOM 780 N N . ASN A 1 108 ? 30.132 30.706 16.372 1.00 15.65 141 ASN A N 1
ATOM 781 C CA . ASN A 1 108 ? 29.704 29.465 15.747 1.00 16.48 141 ASN A CA 1
ATOM 782 C C . ASN A 1 108 ? 29.070 29.621 14.352 1.00 16.42 141 ASN A C 1
ATOM 783 O O . ASN A 1 108 ? 28.803 28.621 13.672 1.00 17.97 141 ASN A O 1
ATOM 788 N N . THR A 1 109 ? 28.920 30.859 13.896 1.00 15.99 142 THR A N 1
ATOM 789 C CA . THR A 1 109 ? 28.415 31.131 12.538 1.00 16.31 142 THR A CA 1
ATOM 790 C C . THR A 1 109 ? 29.565 30.932 11.530 1.00 16.62 142 THR A C 1
ATOM 791 O O . THR A 1 109 ? 29.332 30.568 10.383 1.00 15.84 142 THR A O 1
ATOM 795 N N . PHE A 1 110 ? 30.800 31.136 12.007 1.00 16.99 143 PHE A N 1
ATOM 796 C CA . PHE A 1 110 ? 32.001 31.170 11.147 1.00 17.61 143 PHE A CA 1
ATOM 797 C C . PHE A 1 110 ? 33.013 30.074 11.477 1.00 17.60 143 PHE A C 1
ATOM 798 O O . PHE A 1 110 ? 33.885 29.746 10.638 1.00 17.58 143 PHE A O 1
ATOM 806 N N . THR A 1 111 ? 32.950 29.553 12.705 1.00 17.78 144 THR A N 1
ATOM 807 C CA . THR A 1 111 ? 33.936 28.564 13.202 1.00 16.58 144 THR A CA 1
ATOM 808 C C . THR A 1 111 ? 33.195 27.398 13.881 1.00 17.76 144 THR A C 1
ATOM 809 O O . THR A 1 111 ? 31.976 27.435 14.016 1.00 16.83 144 THR A O 1
ATOM 813 N N . ASN A 1 112 ? 33.942 26.377 14.318 1.00 17.22 145 ASN A N 1
ATOM 814 C CA . ASN A 1 112 ? 33.356 25.151 14.812 1.00 18.72 145 ASN A CA 1
ATOM 815 C C . ASN A 1 112 ? 32.313 24.615 13.815 1.00 18.72 145 ASN A C 1
ATOM 816 O O . ASN A 1 112 ? 31.276 24.126 14.233 1.00 18.37 145 ASN A O 1
ATOM 821 N N . LEU A 1 113 ? 32.584 24.756 12.520 1.00 19.34 146 LEU A N 1
ATOM 822 C CA . LEU A 1 113 ? 31.607 24.372 11.501 1.00 20.81 146 LEU A CA 1
ATOM 823 C C . LEU A 1 113 ? 31.572 22.852 11.332 1.00 21.74 146 LEU A C 1
ATOM 824 O O . LEU A 1 113 ? 30.536 22.297 10.980 1.00 21.09 146 LEU A O 1
ATOM 829 N N . GLU A 1 114 ? 32.703 22.183 11.590 1.00 23.43 147 GLU A N 1
ATOM 830 C CA . GLU A 1 114 ? 32.762 20.720 11.422 1.00 24.37 147 GLU A CA 1
ATOM 831 C C . GLU A 1 114 ? 31.639 19.971 12.193 1.00 24.08 147 GLU A C 1
ATOM 832 O O . GLU A 1 114 ? 30.879 19.244 11.566 1.00 23.39 147 GLU A O 1
ATOM 838 N N . PRO A 1 115 ? 31.488 20.198 13.526 1.00 24.37 148 PRO A N 1
ATOM 839 C CA . PRO A 1 115 ? 30.345 19.567 14.258 1.00 24.97 148 PRO A CA 1
ATOM 840 C C . PRO A 1 115 ? 28.944 19.984 13.793 1.00 24.41 148 PRO A C 1
ATOM 841 O O . PRO A 1 115 ? 27.981 19.262 14.017 1.00 25.45 148 PRO A O 1
ATOM 845 N N . GLN A 1 116 ? 28.839 21.129 13.131 1.00 24.02 149 GLN A N 1
ATOM 846 C CA . GLN A 1 116 ? 27.541 21.682 12.750 1.00 22.95 149 GLN A CA 1
ATOM 847 C C . GLN A 1 116 ? 27.172 21.321 11.313 1.00 23.32 149 GLN A C 1
ATOM 848 O O . GLN A 1 116 ? 26.126 21.740 10.795 1.00 22.42 149 GLN A O 1
ATOM 854 N N . VAL A 1 117 ? 28.020 20.524 10.674 1.00 23.56 150 VAL A N 1
ATOM 855 C CA . VAL A 1 117 ? 27.996 20.412 9.203 1.00 24.21 150 VAL A CA 1
ATOM 856 C C . VAL A 1 117 ? 26.620 20.011 8.666 1.00 24.30 150 VAL A C 1
ATOM 857 O O . VAL A 1 117 ? 26.196 20.501 7.614 1.00 23.79 150 VAL A O 1
ATOM 861 N N . ASP A 1 118 ? 25.918 19.135 9.398 1.00 24.79 151 ASP A N 1
ATOM 862 C CA . ASP A 1 118 ? 24.631 18.602 8.966 1.00 26.32 151 ASP A CA 1
ATOM 863 C C . ASP A 1 118 ? 23.428 19.182 9.705 1.00 26.34 151 ASP A C 1
ATOM 864 O O . ASP A 1 118 ? 22.317 18.659 9.570 1.00 25.41 151 ASP A O 1
ATOM 869 N N . GLU A 1 119 ? 23.638 20.261 10.459 1.00 25.10 152 GLU A N 1
ATOM 870 C CA . GLU A 1 119 ? 22.553 20.857 11.234 1.00 25.21 152 GLU A CA 1
ATOM 871 C C . GLU A 1 119 ? 21.601 21.633 10.322 1.00 25.75 152 GLU A C 1
ATOM 872 O O . GLU A 1 119 ? 22.008 22.138 9.266 1.00 24.56 152 GLU A O 1
ATOM 878 N N . ASN A 1 120 ? 20.343 21.735 10.744 1.00 26.10 153 ASN A N 1
ATOM 879 C CA . ASN A 1 120 ? 19.315 22.356 9.932 1.00 27.41 153 ASN A CA 1
ATOM 880 C C . ASN A 1 120 ? 19.512 23.848 9.712 1.00 26.69 153 ASN A C 1
ATOM 881 O O . ASN A 1 120 ? 19.115 24.373 8.664 1.00 27.95 153 ASN A O 1
ATOM 886 N N . TRP A 1 121 ? 20.169 24.504 10.668 1.00 24.16 154 TRP A N 1
ATOM 887 C CA . TRP A 1 121 ? 20.369 25.947 10.617 1.00 23.05 154 TRP A CA 1
ATOM 888 C C . TRP A 1 121 ? 21.483 26.415 9.686 1.00 21.84 154 TRP A C 1
ATOM 889 O O . TRP A 1 121 ? 21.663 27.611 9.513 1.00 21.12 154 TRP A O 1
ATOM 900 N N . ILE A 1 122 ? 22.246 25.478 9.123 1.00 20.65 155 ILE A N 1
ATOM 901 C CA . ILE A 1 122 ? 23.258 25.837 8.125 1.00 21.11 155 ILE A CA 1
ATOM 902 C C . ILE A 1 122 ? 22.862 25.208 6.793 1.00 20.59 155 ILE A C 1
ATOM 903 O O . ILE A 1 122 ? 22.436 24.056 6.768 1.00 20.93 155 ILE A O 1
ATOM 908 N N . VAL A 1 123 ? 23.017 25.958 5.706 1.00 20.13 156 VAL A N 1
ATOM 909 C CA . VAL A 1 123 ? 22.594 25.473 4.384 1.00 20.43 156 VAL A CA 1
ATOM 910 C C . VAL A 1 123 ? 23.781 25.650 3.446 1.00 19.80 156 VAL A C 1
ATOM 911 O O . VAL A 1 123 ? 24.154 26.776 3.094 1.00 19.41 156 VAL A O 1
ATOM 915 N N . TRP A 1 124 ? 24.401 24.545 3.045 1.00 20.40 157 TRP A N 1
ATOM 916 C CA . TRP A 1 124 ? 25.534 24.662 2.120 1.00 20.43 157 TRP A CA 1
ATOM 917 C C . TRP A 1 124 ? 25.003 24.966 0.714 1.00 21.22 157 TRP A C 1
ATOM 918 O O . TRP A 1 124 ? 23.992 24.392 0.309 1.00 20.52 157 TRP A O 1
ATOM 929 N N . ARG A 1 125 ? 25.671 25.880 0.004 1.00 21.28 158 ARG A N 1
ATOM 930 C CA . ARG A 1 125 ? 25.288 26.280 -1.359 1.00 22.63 158 ARG A CA 1
ATOM 931 C C . ARG A 1 125 ? 26.456 25.945 -2.306 1.00 22.72 158 ARG A C 1
ATOM 932 O O . ARG A 1 125 ? 26.691 24.773 -2.587 1.00 23.20 158 ARG A O 1
ATOM 937 N N . ASN A 1 126 ? 27.225 26.942 -2.741 1.00 23.04 159 ASN A N 1
ATOM 938 C CA . ASN A 1 126 ? 28.415 26.683 -3.594 1.00 23.34 159 ASN A CA 1
ATOM 939 C C . ASN A 1 126 ? 29.556 26.022 -2.803 1.00 23.36 159 ASN A C 1
ATOM 940 O O . ASN A 1 126 ? 29.881 26.426 -1.676 1.00 22.81 159 ASN A O 1
ATOM 945 N N . LEU A 1 127 ? 30.135 24.978 -3.381 1.00 23.20 160 LEU A N 1
ATOM 946 C CA . LEU A 1 127 ? 31.205 24.257 -2.699 1.00 23.57 160 LEU A CA 1
ATOM 947 C C . LEU A 1 127 ? 32.328 23.955 -3.685 1.00 23.52 160 LEU A C 1
ATOM 948 O O . LEU A 1 127 ? 32.713 22.801 -3.846 1.00 24.02 160 LEU A O 1
ATOM 953 N N . SER A 1 128 ? 32.850 25.000 -4.326 1.00 24.20 161 SER A N 1
ATOM 954 C CA . SER A 1 128 ? 33.822 24.833 -5.405 1.00 24.87 161 SER A CA 1
ATOM 955 C C . SER A 1 128 ? 35.238 24.703 -4.857 1.00 25.31 161 SER A C 1
ATOM 956 O O . SER A 1 128 ? 35.455 24.769 -3.644 1.00 25.53 161 SER A O 1
ATOM 959 N N . ALA A 1 129 ? 36.215 24.538 -5.748 1.00 25.04 162 ALA A N 1
ATOM 960 C CA . ALA A 1 129 ? 37.612 24.486 -5.302 1.00 26.08 162 ALA A CA 1
ATOM 961 C C . ALA A 1 129 ? 38.100 25.819 -4.715 1.00 26.04 162 ALA A C 1
ATOM 962 O O . ALA A 1 129 ? 39.042 25.843 -3.896 1.00 27.13 162 ALA A O 1
ATOM 964 N N . THR A 1 130 ? 37.467 26.922 -5.122 1.00 25.95 163 THR A N 1
ATOM 965 C CA . THR A 1 130 ? 37.981 28.250 -4.806 1.00 25.96 163 THR A CA 1
ATOM 966 C C . THR A 1 130 ? 37.092 29.046 -3.833 1.00 25.03 163 THR A C 1
ATOM 967 O O . THR A 1 130 ? 37.520 30.090 -3.288 1.00 24.90 163 THR A O 1
ATOM 971 N N . GLN A 1 131 ? 35.881 28.542 -3.604 1.00 23.64 164 GLN A N 1
ATOM 972 C CA . GLN A 1 131 ? 34.892 29.274 -2.806 1.00 23.53 164 GLN A CA 1
ATOM 973 C C . GLN A 1 131 ? 33.859 28.378 -2.119 1.00 21.95 164 GLN A C 1
ATOM 974 O O . GLN A 1 131 ? 33.438 27.345 -2.656 1.00 21.69 164 GLN A O 1
ATOM 980 N N . THR A 1 132 ? 33.437 28.807 -0.936 1.00 20.44 165 THR A N 1
ATOM 981 C CA . THR A 1 132 ? 32.334 28.174 -0.226 1.00 20.23 165 THR A CA 1
ATOM 982 C C . THR A 1 132 ? 31.273 29.232 0.060 1.00 20.07 165 THR A C 1
ATOM 983 O O . THR A 1 132 ? 31.585 30.351 0.466 1.00 19.51 165 THR A O 1
ATOM 987 N N . SER A 1 133 ? 30.014 28.901 -0.188 1.00 19.86 166 SER A N 1
ATOM 988 C CA . SER A 1 133 ? 28.949 29.788 0.269 1.00 18.78 166 SER A CA 1
ATOM 989 C C . SER A 1 133 ? 27.915 29.012 1.077 1.00 18.02 166 SER A C 1
ATOM 990 O O . SER A 1 133 ? 27.673 27.807 0.850 1.00 16.91 166 SER A O 1
ATOM 993 N N . TYR A 1 134 ? 27.333 29.691 2.061 1.00 17.90 167 TYR A N 1
ATOM 994 C CA . TYR A 1 134 ? 26.313 29.063 2.885 1.00 17.47 167 TYR A CA 1
ATOM 995 C C . TYR A 1 134 ? 25.353 30.074 3.504 1.00 17.50 167 TYR A C 1
ATOM 996 O O . TYR A 1 134 ? 25.662 31.261 3.528 1.00 18.07 167 TYR A O 1
ATOM 1005 N N . PHE A 1 135 ? 24.195 29.591 3.947 1.00 17.33 168 PHE A N 1
ATOM 1006 C CA . PHE A 1 135 ? 23.283 30.387 4.789 1.00 18.12 168 PHE A CA 1
ATOM 1007 C C . PHE A 1 135 ? 23.453 29.918 6.238 1.00 17.49 168 PHE A C 1
ATOM 1008 O O . PHE A 1 135 ? 23.673 28.740 6.481 1.00 17.82 168 PHE A O 1
ATOM 1016 N N . TYR A 1 136 ? 23.302 30.837 7.190 1.00 17.81 169 TYR A N 1
ATOM 1017 C CA . TYR A 1 136 ? 23.381 30.481 8.600 1.00 16.64 169 TYR A CA 1
ATOM 1018 C C . TYR A 1 136 ? 22.334 31.337 9.301 1.00 16.54 169 TYR A C 1
ATOM 1019 O O . TYR A 1 136 ? 22.281 32.568 9.097 1.00 15.44 169 TYR A O 1
ATOM 1028 N N . LYS A 1 137 ? 21.514 30.680 10.114 1.00 16.65 170 LYS A N 1
ATOM 1029 C CA . LYS A 1 137 ? 20.357 31.347 10.736 1.00 18.61 170 LYS A CA 1
ATOM 1030 C C . LYS A 1 137 ? 20.325 31.143 12.225 1.00 17.25 170 LYS A C 1
ATOM 1031 O O . LYS A 1 137 ? 20.506 30.022 12.709 1.00 17.72 170 LYS A O 1
ATOM 1037 N N . ILE A 1 138 ? 20.093 32.248 12.933 1.00 17.20 171 ILE A N 1
ATOM 1038 C CA . ILE A 1 138 ? 20.082 32.269 14.397 1.00 17.99 171 ILE A CA 1
ATOM 1039 C C . ILE A 1 138 ? 18.786 32.959 14.827 1.00 18.37 171 ILE A C 1
ATOM 1040 O O . ILE A 1 138 ? 18.309 33.868 14.132 1.00 18.52 171 ILE A O 1
ATOM 1045 N N . LEU A 1 139 ? 18.204 32.530 15.939 1.00 18.81 172 LEU A N 1
ATOM 1046 C CA . LEU A 1 139 ? 17.032 33.255 16.484 1.00 18.85 172 LEU A CA 1
ATOM 1047 C C . LEU A 1 139 ? 17.184 33.405 17.986 1.00 18.54 172 LEU A C 1
ATOM 1048 O O . LEU A 1 139 ? 17.169 32.404 18.737 1.00 18.55 172 LEU A O 1
ATOM 1053 N N . PHE A 1 140 ? 17.326 34.656 18.425 1.00 18.02 173 PHE A N 1
ATOM 1054 C CA . PHE A 1 140 ? 17.382 34.960 19.848 1.00 18.06 173 PHE A CA 1
ATOM 1055 C C . PHE A 1 140 ? 16.023 35.353 20.410 1.00 17.83 173 PHE A C 1
ATOM 1056 O O . PHE A 1 140 ? 15.318 36.191 19.806 1.00 18.42 173 PHE A O 1
ATOM 1064 N N . SER A 1 141 ? 15.651 34.738 21.534 1.00 17.25 174 SER A N 1
ATOM 1065 C CA A SER A 1 141 ? 14.545 35.237 22.350 0.50 17.43 174 SER A CA 1
ATOM 1066 C CA B SER A 1 141 ? 14.549 35.248 22.352 0.50 17.20 174 SER A CA 1
ATOM 1067 C C . SER A 1 141 ? 15.161 35.831 23.613 1.00 17.44 174 SER A C 1
ATOM 1068 O O . SER A 1 141 ? 16.042 35.229 24.225 1.00 17.87 174 SER A O 1
ATOM 1073 N N . ILE A 1 142 ? 14.711 37.020 23.996 1.00 16.76 175 ILE A N 1
ATOM 1074 C CA . ILE A 1 142 ? 15.426 37.740 25.016 1.00 16.51 175 ILE A CA 1
ATOM 1075 C C . ILE A 1 142 ? 14.437 38.374 25.973 1.00 16.44 175 ILE A C 1
ATOM 1076 O O . ILE A 1 142 ? 13.536 39.104 25.560 1.00 15.26 175 ILE A O 1
ATOM 1081 N N . GLN A 1 143 ? 14.638 38.096 27.258 1.00 16.60 176 GLN A N 1
ATOM 1082 C CA . GLN A 1 143 ? 13.793 38.657 28.299 1.00 16.05 176 GLN A CA 1
ATOM 1083 C C . GLN A 1 143 ? 14.609 38.697 29.583 1.00 15.75 176 GLN A C 1
ATOM 1084 O O . GLN A 1 143 ? 15.094 37.683 30.053 1.00 15.81 176 GLN A O 1
ATOM 1090 N N . ASN A 1 144 ? 14.765 39.894 30.124 1.00 15.77 177 ASN A N 1
ATOM 1091 C CA . ASN A 1 144 ? 15.436 40.079 31.413 1.00 16.20 177 ASN A CA 1
ATOM 1092 C C . ASN A 1 144 ? 15.117 41.482 31.940 1.00 17.01 177 ASN A C 1
ATOM 1093 O O . ASN A 1 144 ? 14.219 42.141 31.432 1.00 16.08 177 ASN A O 1
ATOM 1098 N N . GLU A 1 145 ? 15.853 41.943 32.948 1.00 17.01 178 GLU A N 1
ATOM 1099 C CA . GLU A 1 145 ? 15.555 43.253 33.546 1.00 17.56 178 GLU A CA 1
ATOM 1100 C C . GLU A 1 145 ? 15.556 44.417 32.538 1.00 18.11 178 GLU A C 1
ATOM 1101 O O . GLU A 1 145 ? 14.777 45.368 32.680 1.00 19.52 178 GLU A O 1
ATOM 1107 N N . ASP A 1 146 ? 16.409 44.330 31.522 1.00 17.65 179 ASP A N 1
ATOM 1108 C CA . ASP A 1 146 ? 16.564 45.381 30.529 1.00 17.98 179 ASP A CA 1
ATOM 1109 C C . ASP A 1 146 ? 15.560 45.297 29.383 1.00 18.41 179 ASP A C 1
ATOM 1110 O O . ASP A 1 146 ? 15.555 46.158 28.509 1.00 18.11 179 ASP A O 1
ATOM 1115 N N . THR A 1 147 ? 14.694 44.291 29.414 1.00 17.07 180 THR A N 1
ATOM 1116 C CA . THR A 1 147 ? 13.566 44.282 28.443 1.00 18.20 180 THR A CA 1
ATOM 1117 C C . THR A 1 147 ? 12.248 44.689 29.106 1.00 18.63 180 THR A C 1
ATOM 1118 O O . THR A 1 147 ? 11.201 44.723 28.443 1.00 17.91 180 THR A O 1
ATOM 1122 N N . GLY A 1 148 ? 12.308 44.968 30.417 1.00 18.23 181 GLY A N 1
ATOM 1123 C CA . GLY A 1 148 ? 11.110 45.362 31.183 1.00 19.70 181 GLY A CA 1
ATOM 1124 C C . GLY A 1 148 ? 9.870 44.507 30.931 1.00 20.60 181 GLY A C 1
ATOM 1125 O O . GLY A 1 148 ? 9.892 43.263 31.051 1.00 20.83 181 GLY A O 1
ATOM 1126 N N . ARG A 1 149 ? 8.799 45.183 30.520 1.00 21.68 182 ARG A N 1
ATOM 1127 C CA . ARG A 1 149 ? 7.490 44.580 30.280 1.00 22.58 182 ARG A CA 1
ATOM 1128 C C . ARG A 1 149 ? 7.401 43.780 28.966 1.00 21.79 182 ARG A C 1
ATOM 1129 O O . ARG A 1 149 ? 6.293 43.396 28.541 1.00 21.67 182 ARG A O 1
ATOM 1132 N N . PHE A 1 150 ? 8.559 43.527 28.331 1.00 20.45 183 PHE A N 1
ATOM 1133 C CA . PHE A 1 150 ? 8.594 42.989 26.966 1.00 19.34 183 PHE A CA 1
ATOM 1134 C C . PHE A 1 150 ? 9.487 41.775 26.787 1.00 18.48 183 PHE A C 1
ATOM 1135 O O . PHE A 1 150 ? 10.419 41.558 27.578 1.00 18.01 183 PHE A O 1
ATOM 1143 N N . MET A 1 151 ? 9.197 40.992 25.751 1.00 16.28 184 MET A N 1
ATOM 1144 C CA . MET A 1 151 ? 10.216 40.056 25.205 1.00 16.52 184 MET A CA 1
ATOM 1145 C C . MET A 1 151 ? 10.689 40.564 23.856 1.00 16.55 184 MET A C 1
ATOM 1146 O O . MET A 1 151 ? 9.872 41.045 23.072 1.00 16.17 184 MET A O 1
ATOM 1151 N N . ALA A 1 152 ? 11.984 40.442 23.582 1.00 15.70 185 ALA A N 1
ATOM 1152 C CA . ALA A 1 152 ? 12.526 40.807 22.282 1.00 15.89 185 ALA A CA 1
ATOM 1153 C C . ALA A 1 152 ? 12.873 39.517 21.516 1.00 15.47 185 ALA A C 1
ATOM 1154 O O . ALA A 1 152 ? 13.430 38.563 22.072 1.00 16.40 185 ALA A O 1
ATOM 1156 N N . ILE A 1 153 ? 12.529 39.505 20.241 1.00 15.18 186 ILE A N 1
ATOM 1157 C CA . ILE A 1 153 ? 12.816 38.392 19.344 1.00 15.62 186 ILE A CA 1
ATOM 1158 C C . ILE A 1 153 ? 13.674 38.954 18.207 1.00 16.18 186 ILE A C 1
ATOM 1159 O O . ILE A 1 153 ? 13.309 39.950 17.544 1.00 15.41 186 ILE A O 1
ATOM 1164 N N . LEU A 1 154 ? 14.829 38.332 18.003 1.00 15.86 187 LEU A N 1
ATOM 1165 C CA . LEU A 1 154 ? 15.803 38.781 17.012 1.00 16.63 187 LEU A CA 1
ATOM 1166 C C . LEU A 1 154 ? 16.206 37.611 16.088 1.00 15.54 187 LEU A C 1
ATOM 1167 O O . LEU A 1 154 ? 17.140 36.851 16.414 1.00 15.49 187 LEU A O 1
ATOM 1172 N N . PRO A 1 155 ? 15.462 37.416 14.979 1.00 16.20 188 PRO A N 1
ATOM 1173 C CA . PRO A 1 155 ? 15.881 36.485 13.928 1.00 16.49 188 PRO A CA 1
ATOM 1174 C C . PRO A 1 155 ? 17.023 37.116 13.157 1.00 17.32 188 PRO A C 1
ATOM 1175 O O . PRO A 1 155 ? 16.947 38.300 12.809 1.00 16.96 188 PRO A O 1
ATOM 1179 N N . ILE A 1 156 ? 18.073 36.338 12.926 1.00 17.47 189 ILE A N 1
ATOM 1180 C CA . ILE A 1 156 ? 19.218 36.812 12.132 1.00 18.65 189 ILE A CA 1
ATOM 1181 C C . ILE A 1 156 ? 19.552 35.778 11.073 1.00 19.00 189 ILE A C 1
ATOM 1182 O O . ILE A 1 156 ? 19.737 34.611 11.411 1.00 20.15 189 ILE A O 1
ATOM 1187 N N . ALA A 1 157 ? 19.637 36.188 9.800 1.00 18.42 190 ALA A N 1
ATOM 1188 C CA . ALA A 1 157 ? 20.162 35.29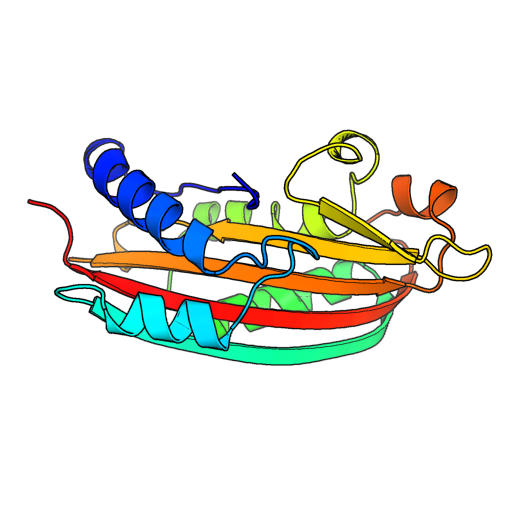7 8.745 1.00 18.53 190 ALA A CA 1
ATOM 1189 C C . ALA A 1 157 ? 21.408 35.875 8.079 1.00 18.55 190 ALA A C 1
ATOM 1190 O O . ALA A 1 157 ? 21.447 37.070 7.753 1.00 18.22 190 ALA A O 1
ATOM 1192 N N . PHE A 1 158 ? 22.427 35.040 7.872 1.00 18.62 191 PHE A N 1
ATOM 1193 C CA . PHE A 1 158 ? 23.578 35.488 7.101 1.00 18.63 191 PHE A CA 1
ATOM 1194 C C . PHE A 1 158 ? 23.673 34.715 5.781 1.00 18.50 191 PHE A C 1
ATOM 1195 O O . PHE A 1 158 ? 23.368 33.532 5.737 1.00 19.80 191 PHE A O 1
ATOM 1203 N N . GLU A 1 159 ? 24.088 35.404 4.725 1.00 19.49 192 GLU A N 1
ATOM 1204 C CA . GLU A 1 159 ? 24.497 34.753 3.474 1.00 20.70 192 GLU A CA 1
ATOM 1205 C C . GLU A 1 159 ? 25.991 34.976 3.412 1.00 19.77 192 GLU A C 1
ATOM 1206 O O . GLU A 1 159 ? 26.448 36.124 3.295 1.00 20.28 192 GLU A O 1
ATOM 1212 N N . ILE A 1 160 ? 26.745 33.886 3.516 1.00 19.59 193 ILE A N 1
ATOM 1213 C CA . ILE A 1 160 ? 28.193 33.965 3.662 1.00 19.06 193 ILE A CA 1
ATOM 1214 C C . ILE A 1 160 ? 28.871 33.298 2.472 1.00 19.34 193 ILE A C 1
ATOM 1215 O O . ILE A 1 160 ? 28.583 32.138 2.149 1.00 18.46 193 ILE A O 1
ATOM 1220 N N . THR A 1 161 ? 29.756 34.054 1.841 1.00 18.93 194 THR A N 1
ATOM 1221 C CA . THR A 1 161 ? 30.621 33.547 0.765 1.00 19.72 194 THR A CA 1
ATOM 1222 C C . THR A 1 161 ? 32.063 33.798 1.192 1.00 19.19 194 THR A C 1
ATOM 1223 O O . THR A 1 161 ? 32.415 34.897 1.586 1.00 19.55 194 THR A O 1
ATOM 1227 N N . VAL A 1 162 ? 32.901 32.777 1.110 1.00 18.82 195 VAL A N 1
ATOM 1228 C CA . VAL A 1 162 ? 34.296 32.917 1.567 1.00 18.75 195 VAL A CA 1
ATOM 1229 C C . VAL A 1 162 ? 35.238 32.196 0.597 1.00 19.05 195 VAL A C 1
ATOM 1230 O O . VAL A 1 162 ? 34.884 31.135 0.071 1.00 19.07 195 VAL A O 1
ATOM 1234 N N . ASP A 1 163 ? 36.418 32.765 0.365 1.00 19.81 196 ASP A N 1
ATOM 1235 C CA . ASP A 1 163 ? 37.361 32.200 -0.622 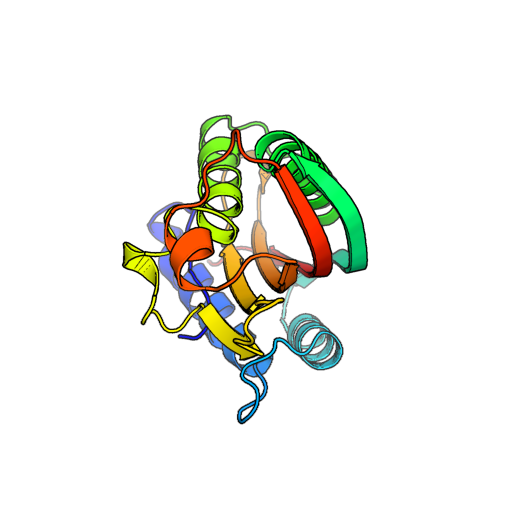1.00 20.63 196 ASP A CA 1
ATOM 1236 C C . ASP A 1 163 ? 38.181 31.031 -0.086 1.00 21.03 196 ASP A C 1
ATOM 1237 O O . ASP A 1 163 ? 39.404 30.964 -0.292 1.00 20.62 196 ASP A O 1
ATOM 1242 N N . VAL A 1 164 ? 37.508 30.098 0.585 1.00 21.10 197 VAL A N 1
ATOM 1243 C CA . VAL A 1 164 ? 38.161 28.964 1.245 1.00 22.14 197 VAL A CA 1
ATOM 1244 C C . VAL A 1 164 ? 37.410 27.700 0.854 1.00 22.63 197 VAL A C 1
ATOM 1245 O O . VAL A 1 164 ? 36.189 27.681 0.922 1.00 21.57 197 VAL A O 1
ATOM 1249 N N . GLN A 1 165 ? 38.107 26.638 0.452 1.00 22.84 198 GLN A N 1
ATOM 1250 C CA . GLN A 1 165 ? 37.345 25.453 0.092 1.00 23.68 198 GLN A CA 1
ATOM 1251 C C . GLN A 1 165 ? 36.805 24.740 1.353 1.00 23.19 198 GLN A C 1
ATOM 1252 O O . GLN A 1 165 ? 37.370 24.886 2.463 1.00 21.77 198 GLN A O 1
ATOM 1258 N N . LYS A 1 166 ? 35.645 24.106 1.211 1.00 21.83 199 LYS A N 1
ATOM 1259 C CA . LYS A 1 166 ? 34.884 23.618 2.386 1.00 22.38 199 LYS A CA 1
ATOM 1260 C C . LYS A 1 166 ? 35.682 22.824 3.424 1.00 22.23 199 LYS A C 1
ATOM 1261 O O . LYS A 1 166 ? 35.528 23.047 4.630 1.00 19.77 199 LYS A O 1
ATOM 1267 N N . GLN A 1 167 ? 36.506 21.876 2.962 1.00 22.92 200 GLN A N 1
ATOM 1268 C CA . GLN A 1 167 ? 37.276 21.029 3.873 1.00 23.21 200 GLN A CA 1
ATOM 1269 C C . GLN A 1 167 ? 38.150 21.799 4.846 1.00 22.20 200 GLN A C 1
ATOM 1270 O O . GLN A 1 167 ? 38.297 21.381 6.000 1.00 22.98 200 GLN A O 1
ATOM 1276 N N . GLN A 1 168 ? 38.745 22.895 4.371 1.00 21.10 201 GLN A N 1
ATOM 1277 C CA . GLN A 1 168 ? 39.547 23.783 5.204 1.00 20.62 201 GLN A CA 1
ATOM 1278 C C . GLN A 1 168 ? 38.631 24.672 6.050 1.00 20.11 201 GLN A C 1
ATOM 1279 O O . GLN A 1 168 ? 38.924 24.907 7.223 1.00 17.90 201 GLN A O 1
ATOM 1285 N N . LEU A 1 169 ? 37.531 25.152 5.454 1.00 18.96 202 LEU A N 1
ATOM 1286 C CA . LEU A 1 169 ? 36.586 26.010 6.198 1.00 19.28 202 LEU A CA 1
ATOM 1287 C C . LEU A 1 169 ? 36.046 25.311 7.446 1.00 18.97 202 LEU A C 1
ATOM 1288 O O . LEU A 1 169 ? 35.768 25.974 8.471 1.00 19.00 202 LEU A O 1
ATOM 1293 N N . LEU A 1 170 ? 35.884 23.987 7.370 1.00 18.28 203 LEU A N 1
ATOM 1294 C CA . LEU A 1 170 ? 35.344 23.205 8.481 1.00 18.64 203 LEU A CA 1
ATOM 1295 C C . LEU A 1 170 ? 36.241 23.290 9.719 1.00 18.45 203 LEU A C 1
ATOM 1296 O O . LEU A 1 170 ? 35.818 22.970 10.841 1.00 19.07 203 LEU A O 1
ATOM 1301 N N . PHE A 1 171 ? 37.467 23.748 9.503 1.00 18.96 204 PHE A N 1
ATOM 1302 C CA . PHE A 1 171 ? 38.435 23.893 10.595 1.00 19.67 204 PHE A CA 1
ATOM 1303 C C . PHE A 1 171 ? 38.989 25.310 10.793 1.00 19.55 204 PHE A C 1
ATOM 1304 O O . PHE A 1 171 ? 39.952 25.517 11.562 1.00 19.56 204 PHE A O 1
ATOM 1312 N N . ILE A 1 172 ? 38.391 26.281 10.110 1.00 19.12 205 ILE A N 1
ATOM 1313 C CA . ILE A 1 172 ? 38.843 27.665 10.232 1.00 18.78 205 ILE A CA 1
ATOM 1314 C C . ILE A 1 172 ? 38.623 28.176 11.675 1.00 18.64 205 ILE A C 1
ATOM 1315 O O . ILE A 1 172 ? 37.674 27.767 12.352 1.00 17.75 205 ILE A O 1
ATOM 1320 N N . THR A 1 173 ? 39.543 29.014 12.141 1.00 19.30 206 THR A N 1
ATOM 1321 C CA . THR A 1 173 ? 39.515 29.510 13.535 1.00 18.87 206 THR A CA 1
ATOM 1322 C C . THR A 1 173 ? 39.340 31.019 13.582 1.00 18.01 206 THR A C 1
ATOM 1323 O O . THR A 1 173 ? 39.420 31.714 12.557 1.00 18.02 206 THR A O 1
ATOM 1327 N N . ILE A 1 174 ? 39.128 31.544 14.792 1.00 17.19 207 ILE A N 1
ATOM 1328 C CA . ILE A 1 174 ? 38.920 32.980 14.942 1.00 16.69 207 ILE A CA 1
ATOM 1329 C C . ILE A 1 174 ? 40.199 33.780 14.602 1.00 16.40 207 ILE A C 1
ATOM 1330 O O . ILE A 1 174 ? 40.130 34.954 14.318 1.00 15.58 207 ILE A O 1
ATOM 1335 N N . LYS A 1 175 ? 41.357 33.120 14.619 1.00 17.49 208 LYS A N 1
ATOM 1336 C CA . LYS A 1 175 ? 42.629 33.771 14.282 1.00 17.75 208 LYS A CA 1
ATOM 1337 C C . LYS A 1 175 ? 43.007 33.734 12.795 1.00 18.54 208 LYS A C 1
ATOM 1338 O O . LYS A 1 175 ? 43.978 34.394 12.383 1.00 17.69 208 LYS A O 1
ATOM 1344 N N . ASP A 1 176 ? 42.233 33.009 11.992 1.00 17.71 209 ASP A N 1
ATOM 1345 C CA . ASP A 1 176 ? 42.479 32.913 10.563 1.00 19.06 209 ASP A CA 1
ATOM 1346 C C . ASP A 1 176 ? 41.856 34.103 9.849 1.00 18.68 209 ASP A C 1
ATOM 1347 O O . ASP A 1 176 ? 40.945 34.742 10.385 1.00 17.89 209 ASP A O 1
ATOM 1352 N N . SER A 1 177 ? 42.357 34.389 8.653 1.00 18.33 210 SER A N 1
ATOM 1353 C CA . SER A 1 177 ? 41.820 35.435 7.797 1.00 18.24 210 SER A CA 1
ATOM 1354 C C . SER A 1 177 ? 41.415 34.820 6.460 1.00 19.00 210 SER A C 1
ATOM 1355 O O . SER A 1 177 ? 42.013 33.834 6.000 1.00 19.52 210 SER A O 1
ATOM 1358 N N . ALA A 1 178 ? 40.408 35.413 5.844 1.00 19.22 211 ALA A N 1
ATOM 1359 C CA . ALA A 1 178 ? 39.987 35.011 4.524 1.00 18.61 211 ALA A CA 1
ATOM 1360 C C . ALA A 1 178 ? 39.175 36.140 3.941 1.00 19.25 211 ALA A C 1
ATOM 1361 O O . ALA A 1 178 ? 38.863 37.131 4.626 1.00 17.47 211 ALA A O 1
ATOM 1363 N N . ARG A 1 179 ? 38.818 35.989 2.669 1.00 19.67 212 ARG A N 1
ATOM 1364 C CA . ARG A 1 179 ? 38.058 37.014 2.001 1.00 20.50 212 ARG A CA 1
ATOM 1365 C C . ARG A 1 179 ? 36.594 36.623 2.154 1.00 20.03 212 ARG A C 1
ATOM 1366 O O . ARG A 1 179 ? 36.150 35.582 1.622 1.00 20.34 212 ARG A O 1
ATOM 1374 N N . TYR A 1 180 ? 35.899 37.431 2.952 1.00 19.16 213 TYR A N 1
ATOM 1375 C CA . TYR A 1 180 ? 34.486 37.224 3.287 1.00 18.49 213 TYR A CA 1
ATOM 1376 C C . TYR A 1 180 ? 33.582 38.214 2.626 1.00 18.57 213 TYR A C 1
ATOM 1377 O O . TYR A 1 180 ? 33.855 39.437 2.611 1.00 18.13 213 TYR A O 1
ATOM 1386 N N . GLU A 1 181 ? 32.472 37.672 2.134 1.00 18.65 214 GLU A N 1
ATOM 1387 C CA . GLU A 1 181 ? 31.338 38.462 1.733 1.00 19.82 214 GLU A CA 1
ATOM 1388 C C . GLU A 1 181 ? 30.141 38.012 2.585 1.00 19.09 214 GLU A C 1
ATOM 1389 O O . GLU A 1 181 ? 29.696 36.877 2.481 1.00 19.88 214 GLU A O 1
ATOM 1395 N N . VAL A 1 182 ? 29.644 38.892 3.441 1.00 18.92 215 VAL A N 1
ATOM 1396 C CA . VAL A 1 182 ? 28.581 38.538 4.374 1.00 18.73 215 VAL A CA 1
ATOM 1397 C C . VAL A 1 182 ? 27.404 39.506 4.237 1.00 18.61 215 VAL A C 1
ATOM 1398 O O . VAL A 1 182 ? 27.584 40.733 4.408 1.00 18.59 215 VAL A O 1
ATOM 1402 N N . LYS A 1 183 ? 26.235 38.965 3.888 1.00 19.71 216 LYS A N 1
ATOM 1403 C CA . LYS A 1 183 ? 24.981 39.730 3.820 1.00 21.05 216 LYS A CA 1
ATOM 1404 C C . LYS A 1 183 ? 24.177 39.356 5.063 1.00 20.11 216 LYS A C 1
ATOM 1405 O O . LYS A 1 183 ? 24.102 38.199 5.433 1.00 20.46 216 LYS A O 1
ATOM 1411 N N . MET A 1 184 ? 23.628 40.365 5.721 1.00 19.68 217 MET A N 1
ATOM 1412 C CA . MET A 1 184 ? 22.887 40.168 6.945 1.00 20.51 217 MET A CA 1
ATOM 1413 C C . MET A 1 184 ? 21.468 40.661 6.772 1.00 19.27 217 MET A C 1
ATOM 1414 O O . MET A 1 184 ? 21.251 41.767 6.288 1.00 18.77 217 MET A O 1
ATOM 1419 N N . LYS A 1 185 ? 20.513 39.857 7.225 1.00 18.60 218 LYS A N 1
ATOM 1420 C CA . LYS A 1 185 ? 19.113 40.242 7.291 1.00 18.78 218 LYS A CA 1
ATOM 1421 C C . LYS A 1 185 ? 18.659 39.960 8.714 1.00 18.81 218 LYS A C 1
ATOM 1422 O O . LYS A 1 185 ? 18.755 38.830 9.198 1.00 19.09 218 LYS A O 1
ATOM 1428 N N . ALA A 1 186 ? 18.170 40.989 9.386 1.00 19.06 219 ALA A N 1
ATOM 1429 C CA . ALA A 1 186 ? 17.780 40.830 10.784 1.00 18.46 219 ALA A CA 1
ATOM 1430 C C . ALA A 1 186 ? 16.695 41.851 11.141 1.00 18.74 219 ALA A C 1
ATOM 1431 O O . ALA A 1 186 ? 16.585 42.925 10.519 1.00 18.11 219 ALA A O 1
ATOM 1433 N N . LEU A 1 187 ? 15.887 41.509 12.135 1.00 17.69 220 LEU A N 1
ATOM 1434 C CA . LEU A 1 187 ? 14.991 42.488 12.730 1.00 17.68 220 LEU A CA 1
ATOM 1435 C C . LEU A 1 187 ? 14.850 42.183 14.214 1.00 17.68 220 LEU A C 1
ATOM 1436 O O . LEU A 1 187 ? 14.992 41.021 14.622 1.00 18.50 220 LEU A O 1
ATOM 1441 N N . T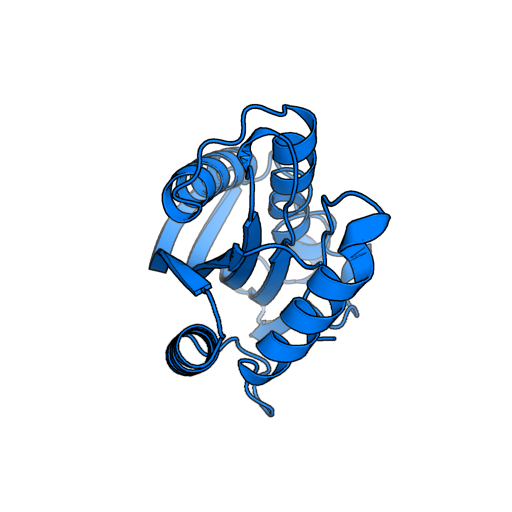HR A 1 188 ? 14.568 43.205 15.018 1.00 17.52 221 THR A N 1
ATOM 1442 C CA . THR A 1 188 ? 14.210 42.971 16.410 1.00 17.04 221 THR A CA 1
ATOM 1443 C C . THR A 1 188 ? 12.770 43.397 16.571 1.00 17.03 221 THR A C 1
ATOM 1444 O O . THR A 1 188 ? 12.419 44.533 16.217 1.00 16.47 221 THR A O 1
ATOM 1448 N N . VAL A 1 189 ? 11.946 42.483 17.084 1.00 16.49 2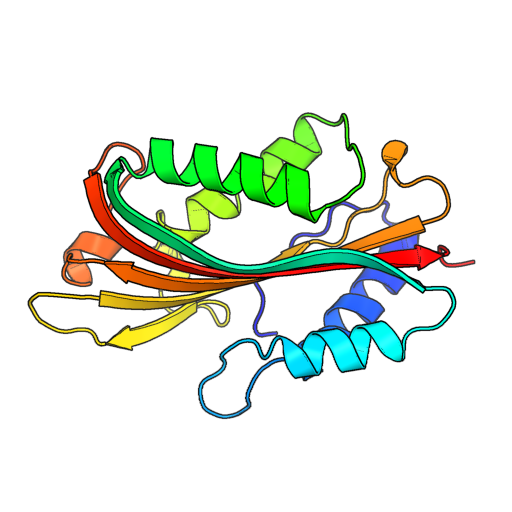22 VAL A N 1
ATOM 1449 C CA . VAL A 1 189 ? 10.564 42.803 17.430 1.00 18.28 222 VAL A CA 1
ATOM 1450 C C . VAL A 1 189 ? 10.358 42.609 18.939 1.00 18.10 222 VAL A C 1
ATOM 1451 O O . VAL A 1 189 ? 10.779 41.589 19.519 1.00 18.97 222 VAL A O 1
ATOM 1455 N N . VAL A 1 190 ? 9.754 43.601 19.585 1.00 17.89 223 VAL A N 1
ATOM 1456 C CA . VAL A 1 190 ? 9.401 43.452 20.986 1.00 18.70 223 VAL A CA 1
ATOM 1457 C C . VAL A 1 190 ? 7.885 43.260 21.090 1.00 18.69 223 VAL A C 1
ATOM 1458 O O . VAL A 1 190 ? 7.118 43.904 20.359 1.00 19.15 223 VAL A O 1
ATOM 1462 N N . GLN A 1 191 ? 7.470 42.338 21.953 1.00 17.65 224 GLN A N 1
ATOM 1463 C CA . GLN A 1 191 ? 6.053 42.111 22.228 1.00 18.07 224 GLN A CA 1
ATOM 1464 C C . GLN A 1 191 ? 5.847 42.178 23.738 1.00 19.01 224 GLN A C 1
ATOM 1465 O O . GLN A 1 191 ? 6.707 41.685 24.516 1.00 17.85 224 GLN A O 1
ATOM 1471 N N . ALA A 1 192 ? 4.751 42.819 24.156 1.00 19.54 225 ALA A N 1
ATOM 1472 C CA . ALA A 1 192 ? 4.372 42.808 25.576 1.00 20.51 225 ALA A CA 1
ATOM 1473 C C . ALA A 1 192 ? 4.393 41.368 26.103 1.00 21.09 225 ALA A C 1
ATOM 1474 O O . ALA A 1 192 ? 3.959 40.431 25.432 1.00 20.43 225 ALA A O 1
ATOM 1476 N N . LEU A 1 193 ? 4.934 41.204 27.299 1.00 22.52 226 LEU A N 1
ATOM 1477 C CA . LEU A 1 193 ? 4.959 39.922 27.962 1.00 25.76 226 LEU A CA 1
ATOM 1478 C C . LEU A 1 193 ? 3.535 39.445 28.212 1.00 27.94 226 LEU A C 1
ATOM 1479 O O . LEU A 1 193 ? 2.723 40.174 28.672 1.00 28.46 226 LEU A O 1
ATOM 1484 N N . ASP A 1 194 ? 3.248 38.260 27.745 1.00 20.00 227 ASP A N 1
ATOM 1485 C CA . ASP A 1 194 ? 2.707 37.152 28.491 1.00 20.00 227 ASP A CA 1
ATOM 1486 C C . ASP A 1 194 ? 2.214 37.388 29.873 1.00 20.00 227 ASP A C 1
ATOM 1487 O O . ASP A 1 194 ? 2.975 37.387 30.734 1.00 35.71 227 ASP A O 1
ATOM 1492 N N . SER A 1 195 ? 0.927 37.543 30.059 1.00 38.75 228 SER A N 1
ATOM 1493 C CA . SER A 1 195 ? 0.286 37.194 31.338 1.00 40.55 228 SER A CA 1
ATOM 1494 C C . SER A 1 195 ? -0.237 35.765 31.498 1.00 40.72 228 SER A C 1
ATOM 1495 O O . SER A 1 195 ? -1.188 35.414 30.823 1.00 41.85 228 SER A O 1
#

CATH classification: 3.40.198.10

Sequence (188 aa):
TNFNEIFYVEPQYIAQAIRLTNTFQGAIDPLTLNFNFEKALQIANGLPNAGVTGTINQSVIHQTIEVSVMISQIKEIIRSVLGLVINSANFWNSVVSSAITNTFTNLEPQVDENWIVWRNLSATQTSYFYKILFSSIQNEDTGRFMAILPIAFEITVDVQKQQLLFITIKDSARYEVKMKALTVVQALDS

Foldseek 3Di:
DQAAEDEAADPVQVVVVVVVVVLLCQQQDPPQRAGHQVRSVVSQVPDPQKDWQFKFWWWQAFFKDQLLVVLVSVLVVCCRQQNFDDPDPVVSVSVSVLSQCQQALCLVCVPPSQKAWDDQDQFKTWIKGKHWYWHDDPRLPQKIKIKIKMKIKMWRHHPVVSNHDHSRDITGIIITMTMIIMIHGDDD

InterPro domains:
  IPR001615 Delta-endotoxin CytB [PF01338] (26-244)
  IPR035918 Delta-endotoxin CytB-like superfamily [G3DSA:3.40.198.10] (20-260)
  IPR035918 Delta-endotoxin CytB-like superfamily [SSF55676] (21-245)

Organism: Bacillus thuringiensis subsp. israelensis (NCBI:txid1430)

Nearest PDB structures (foldseek):
  2rci-assembly1_A  TM=1.005E+00  e=1.163E-43  unclassified
  1cby-assembly1_A-2  TM=9.948E-01  e=1.293E-33  Bacillus thuringiensis serovar kyushuensis
  3ron-assembly1_A  TM=9.438E-01  e=2.610E-22  Bacillus thuringiensis serovar israelensis
  6t14-assembly1_BBB  TM=9.418E-01  e=3.377E-22  Bacillus thuringiensis serovar israelensis
  6t1c-assembly1_BBB-2  TM=9.401E-01  e=7.937E-21  Bacillus thuringiensis serovar israelensis